Protein AF-A0A939Y4Y0-F1 (afdb_monomer)

pLDDT: mean 90.94, std 8.22, range [47.38, 9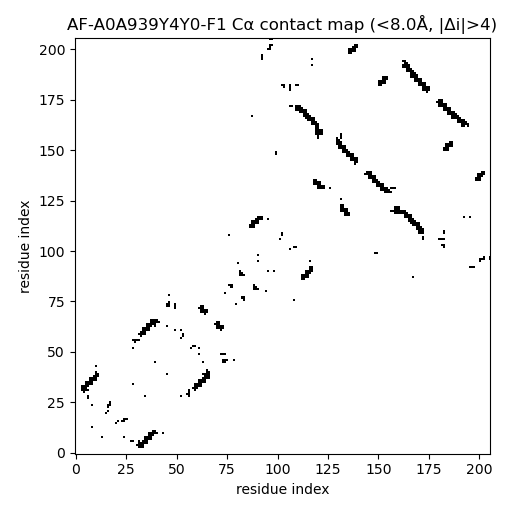8.56]

Nearest PDB structures (foldseek):
  4ywk-assembly3_B  TM=3.960E-01  e=8.546E-04  Pyrococcus furiosus DSM 3638
  8s91-assembly1_C  TM=5.618E-01  e=2.086E-02  Homo sapiens
  7p5z-assembly1_5  TM=3.175E-01  e=1.128E-02  Saccharomyces cerevisiae S288C
  7pt7-assembly1_E  TM=3.059E-01  e=2.359E-02  Saccharomyces cerevisiae S288C

Structure (mmCIF, N/CA/C/O backbone):
data_AF-A0A939Y4Y0-F1
#
_entry.id   AF-A0A939Y4Y0-F1
#
loop_
_atom_site.group_PDB
_atom_site.id
_atom_site.type_symbol
_atom_site.label_atom_id
_atom_site.label_alt_id
_atom_site.label_comp_id
_atom_site.label_asym_id
_atom_site.label_entity_id
_atom_site.label_seq_id
_atom_site.pdbx_PDB_ins_code
_atom_site.Cartn_x
_atom_site.Cartn_y
_atom_site.Cartn_z
_atom_site.occupancy
_atom_site.B_iso_or_equiv
_atom_site.auth_seq_id
_atom_site.auth_comp_id
_atom_site.auth_asym_id
_atom_site.auth_atom_id
_atom_site.pdbx_PDB_model_num
ATOM 1 N N . ASP A 1 1 ? 26.403 17.440 -2.672 1.00 47.38 1 ASP A N 1
ATOM 2 C CA . ASP A 1 1 ? 26.070 16.781 -3.949 1.00 47.38 1 ASP A CA 1
ATOM 3 C C . ASP A 1 1 ? 24.902 15.831 -3.776 1.00 47.38 1 ASP A C 1
ATOM 5 O O . ASP A 1 1 ? 25.096 14.681 -3.412 1.00 47.38 1 ASP A O 1
ATOM 9 N N . TRP A 1 2 ? 23.679 16.336 -3.939 1.00 64.75 2 TRP A N 1
ATOM 10 C CA . TRP A 1 2 ? 22.459 15.521 -3.964 1.00 64.75 2 TRP A CA 1
ATOM 11 C C . TRP A 1 2 ? 21.962 15.514 -5.410 1.00 64.75 2 TRP A C 1
ATOM 13 O O . TRP A 1 2 ? 21.168 16.365 -5.800 1.00 64.75 2 TRP A O 1
ATOM 23 N N . ALA A 1 3 ? 22.527 14.632 -6.233 1.00 86.19 3 ALA A N 1
ATOM 24 C CA . ALA A 1 3 ? 22.054 14.404 -7.593 1.00 86.19 3 ALA A CA 1
ATOM 25 C C . ALA A 1 3 ? 21.172 13.154 -7.590 1.00 86.19 3 ALA A C 1
ATOM 27 O O . ALA A 1 3 ? 21.603 12.119 -7.092 1.00 86.19 3 ALA A O 1
ATOM 28 N N . GLN A 1 4 ? 19.959 13.267 -8.129 1.00 91.12 4 GLN A N 1
ATOM 29 C CA . GLN A 1 4 ? 19.061 12.134 -8.332 1.00 91.12 4 GLN A CA 1
ATOM 30 C C . GLN A 1 4 ? 19.298 11.542 -9.725 1.00 91.12 4 GLN A C 1
ATOM 32 O O . GLN A 1 4 ? 19.306 12.273 -10.720 1.00 91.12 4 GLN A O 1
ATOM 37 N N . VAL A 1 5 ? 19.469 10.225 -9.811 1.00 94.50 5 VAL A N 1
ATOM 38 C CA . VAL A 1 5 ? 19.656 9.494 -11.067 1.00 94.50 5 VAL A CA 1
ATOM 39 C C . VAL A 1 5 ? 18.325 8.903 -11.517 1.00 94.50 5 VAL A C 1
ATOM 41 O O . VAL A 1 5 ? 17.817 7.947 -10.929 1.00 94.50 5 VAL A O 1
ATOM 44 N N . VAL A 1 6 ? 17.775 9.447 -12.602 1.00 96.12 6 VAL A N 1
ATOM 45 C CA . VAL A 1 6 ? 16.565 8.925 -13.251 1.00 96.12 6 VAL A CA 1
ATOM 46 C C . VAL A 1 6 ? 16.962 8.184 -14.523 1.00 96.12 6 VAL A C 1
ATOM 48 O O . VAL A 1 6 ? 17.608 8.750 -15.402 1.00 96.12 6 VAL A O 1
ATOM 51 N N . THR A 1 7 ? 16.567 6.917 -14.631 1.00 96.50 7 THR A N 1
ATOM 52 C CA . THR A 1 7 ? 16.743 6.106 -15.843 1.00 96.50 7 THR A CA 1
ATOM 53 C C . THR A 1 7 ? 15.396 5.888 -16.509 1.00 96.50 7 THR A C 1
ATOM 55 O O . THR A 1 7 ? 14.454 5.431 -15.865 1.00 96.50 7 THR A O 1
ATOM 58 N N . THR A 1 8 ? 15.304 6.174 -17.805 1.00 95.88 8 THR A N 1
ATOM 59 C CA . THR A 1 8 ? 14.085 5.953 -18.588 1.00 95.88 8 THR A CA 1
ATOM 60 C C . THR A 1 8 ? 14.231 4.747 -19.515 1.00 95.88 8 THR A C 1
ATOM 62 O O . THR A 1 8 ? 15.332 4.427 -19.966 1.00 95.88 8 THR A O 1
ATOM 65 N N . ALA A 1 9 ? 13.125 4.061 -19.802 1.00 95.69 9 ALA A N 1
ATOM 66 C CA . ALA A 1 9 ? 13.087 2.960 -20.762 1.00 95.69 9 ALA A CA 1
ATOM 67 C C . ALA A 1 9 ? 11.790 2.973 -21.578 1.00 95.69 9 ALA A C 1
ATOM 69 O O . ALA A 1 9 ? 10.727 3.275 -21.045 1.00 95.69 9 ALA A O 1
ATOM 70 N N . ASP A 1 10 ? 11.881 2.601 -22.856 1.00 95.50 10 ASP A N 1
ATOM 71 C CA . ASP A 1 10 ? 10.722 2.468 -23.741 1.00 95.50 10 ASP A CA 1
ATOM 72 C C . ASP A 1 10 ? 10.104 1.072 -23.616 1.00 95.50 10 ASP A C 1
ATOM 74 O O . ASP A 1 10 ? 10.736 0.067 -23.967 1.00 95.50 10 ASP A O 1
ATOM 78 N N . ALA A 1 11 ? 8.854 1.012 -23.152 1.00 96.50 11 ALA A N 1
ATOM 79 C CA . ALA A 1 11 ? 8.118 -0.231 -22.955 1.00 96.50 11 ALA A CA 1
ATOM 80 C C . ALA A 1 11 ? 7.993 -1.073 -24.235 1.00 96.50 11 ALA A C 1
ATOM 82 O O . ALA A 1 11 ? 8.040 -2.299 -24.168 1.00 96.50 11 ALA A O 1
ATOM 83 N N . THR A 1 12 ? 7.897 -0.445 -25.412 1.00 95.44 12 THR A N 1
ATOM 84 C CA . THR A 1 12 ? 7.735 -1.145 -26.701 1.00 95.44 12 THR A CA 1
ATOM 85 C C . THR A 1 12 ? 8.961 -1.968 -27.094 1.00 95.44 12 THR A C 1
ATOM 87 O O . THR A 1 12 ? 8.869 -2.875 -27.921 1.00 95.44 12 THR A O 1
ATOM 90 N N . THR A 1 13 ? 10.112 -1.684 -26.479 1.00 94.94 13 THR A N 1
ATOM 91 C CA . THR A 1 13 ? 11.372 -2.393 -26.728 1.00 94.94 13 THR A CA 1
ATOM 92 C C . THR A 1 13 ? 11.896 -3.132 -25.497 1.00 94.94 13 THR A C 1
ATOM 94 O O . THR A 1 13 ? 12.868 -3.880 -25.611 1.00 94.94 13 THR A O 1
ATOM 97 N N . PHE A 1 14 ? 11.248 -2.988 -24.337 1.00 94.56 14 PHE A N 1
ATOM 98 C CA . PHE A 1 14 ? 11.770 -3.441 -23.047 1.00 94.56 14 PHE A CA 1
ATOM 99 C C . PHE A 1 14 ? 12.123 -4.934 -23.030 1.00 94.56 14 PHE A C 1
ATOM 101 O O . PHE A 1 14 ? 13.258 -5.284 -22.713 1.00 94.56 14 PHE A O 1
ATOM 108 N N . ASP A 1 15 ? 11.206 -5.815 -23.441 1.00 93.81 15 ASP A N 1
ATOM 109 C CA . ASP A 1 15 ? 11.451 -7.267 -23.458 1.00 93.81 15 ASP A CA 1
ATOM 110 C C . ASP A 1 15 ? 12.576 -7.664 -24.422 1.00 93.81 15 ASP A C 1
ATOM 112 O O . ASP A 1 15 ? 13.386 -8.547 -24.122 1.00 93.81 15 ASP A O 1
ATOM 116 N N . ASN A 1 16 ? 12.671 -6.983 -25.568 1.00 94.06 16 ASN A N 1
ATOM 117 C CA . ASN A 1 16 ? 13.731 -7.217 -26.545 1.00 94.06 16 ASN A CA 1
ATOM 118 C C . ASN A 1 16 ? 15.098 -6.848 -25.951 1.00 94.06 16 ASN A C 1
ATOM 120 O O . ASN A 1 16 ? 16.037 -7.644 -26.000 1.00 94.06 16 ASN A O 1
ATOM 124 N N . TYR A 1 17 ? 15.200 -5.682 -25.309 1.00 94.06 17 TYR A N 1
ATOM 125 C CA . TYR A 1 17 ? 16.423 -5.269 -24.623 1.00 94.06 17 TYR A CA 1
ATOM 126 C C . TYR A 1 17 ? 16.745 -6.164 -23.425 1.00 94.06 17 TYR A C 1
ATOM 128 O O . TYR A 1 17 ? 17.899 -6.549 -23.258 1.00 94.06 17 TYR A O 1
ATOM 136 N N . MET A 1 18 ? 15.753 -6.561 -22.629 1.00 91.25 18 MET A N 1
ATOM 137 C CA . MET A 1 18 ? 15.951 -7.462 -21.491 1.00 91.25 18 MET A CA 1
ATOM 138 C C . MET A 1 18 ? 16.477 -8.835 -21.933 1.00 91.25 18 MET A C 1
ATOM 140 O O . MET A 1 18 ? 17.328 -9.414 -21.257 1.00 91.25 18 MET A O 1
ATOM 144 N N . THR A 1 19 ? 16.018 -9.332 -23.085 1.00 93.25 19 THR A N 1
ATOM 145 C CA . THR A 1 19 ? 16.415 -10.636 -23.639 1.00 93.25 19 THR A CA 1
ATOM 146 C C . THR A 1 19 ? 17.768 -10.577 -24.350 1.00 93.25 19 THR A C 1
ATOM 148 O O . THR A 1 19 ? 18.649 -11.386 -24.069 1.00 93.25 19 THR A O 1
ATOM 151 N N . ASN A 1 20 ? 17.958 -9.614 -25.256 1.00 94.94 20 ASN A N 1
ATOM 152 C CA . ASN A 1 20 ? 19.082 -9.605 -26.201 1.00 94.94 20 ASN A CA 1
ATOM 153 C C . ASN A 1 20 ? 20.208 -8.636 -25.819 1.00 94.94 20 ASN A C 1
ATOM 155 O O . ASN A 1 20 ? 21.358 -8.838 -26.200 1.00 94.94 20 ASN A O 1
ATOM 159 N N . MET A 1 21 ? 19.904 -7.580 -25.064 1.00 94.31 21 MET A N 1
ATOM 160 C CA . MET A 1 21 ? 20.843 -6.503 -24.718 1.00 94.31 21 MET A CA 1
ATOM 161 C C . MET A 1 21 ? 20.801 -6.177 -23.221 1.00 94.31 21 MET A C 1
ATOM 163 O O . MET A 1 21 ? 20.914 -5.018 -22.817 1.00 94.31 21 MET A O 1
ATOM 167 N N . ARG A 1 22 ? 20.660 -7.216 -22.383 1.00 91.62 22 ARG A N 1
ATOM 168 C CA . ARG A 1 22 ? 20.327 -7.073 -20.959 1.00 91.62 22 ARG A CA 1
ATOM 169 C C . ARG A 1 22 ? 21.218 -6.076 -20.230 1.00 91.62 22 ARG A C 1
ATOM 171 O O . ARG A 1 22 ? 20.705 -5.198 -19.556 1.00 91.62 22 ARG A O 1
ATOM 178 N N . LYS A 1 23 ? 22.542 -6.176 -20.397 1.00 92.38 23 LYS A N 1
ATOM 179 C CA . LYS A 1 23 ? 23.500 -5.285 -19.720 1.00 92.38 23 LYS A CA 1
ATOM 180 C C . LYS A 1 23 ? 23.263 -3.810 -20.045 1.00 92.38 23 LYS A C 1
ATOM 182 O O . LYS A 1 23 ? 23.200 -3.010 -19.123 1.00 92.38 23 LYS A O 1
ATOM 187 N N . ILE A 1 24 ? 23.049 -3.477 -21.321 1.00 92.19 24 ILE A N 1
ATOM 188 C CA . ILE A 1 24 ? 22.808 -2.096 -21.770 1.00 92.19 24 ILE A CA 1
ATOM 189 C C . ILE A 1 24 ? 21.565 -1.517 -21.086 1.00 92.19 24 ILE A C 1
ATOM 191 O O . ILE A 1 24 ? 21.588 -0.372 -20.650 1.00 92.19 24 ILE A O 1
ATOM 195 N N . LEU A 1 25 ? 20.507 -2.322 -20.954 1.00 92.81 25 LEU A N 1
ATOM 196 C CA . LEU A 1 25 ? 19.285 -1.914 -20.265 1.00 92.81 25 LEU A CA 1
ATOM 197 C C . LEU A 1 25 ? 19.485 -1.816 -18.745 1.00 92.81 25 LEU A C 1
ATOM 199 O O . LEU A 1 25 ? 19.094 -0.835 -18.125 1.00 92.81 25 LEU A O 1
ATOM 203 N N . THR A 1 26 ? 20.080 -2.845 -18.137 1.00 92.94 26 THR A N 1
ATOM 204 C CA . THR A 1 26 ? 20.081 -3.019 -16.678 1.00 92.94 26 THR A CA 1
ATOM 205 C C . THR A 1 26 ? 21.176 -2.252 -15.952 1.00 92.94 26 THR A C 1
ATOM 207 O O . THR A 1 26 ? 20.997 -1.926 -14.784 1.00 92.94 26 THR A O 1
ATOM 210 N N . ASP A 1 27 ? 22.320 -1.986 -16.584 1.00 94.19 27 ASP A N 1
ATOM 211 C CA . ASP A 1 27 ? 23.454 -1.369 -15.888 1.00 94.19 27 ASP A CA 1
ATOM 212 C C . ASP A 1 27 ? 23.135 0.055 -15.390 1.00 94.19 27 ASP A C 1
ATOM 214 O O . ASP A 1 27 ? 23.388 0.307 -14.211 1.00 94.19 27 ASP A O 1
ATOM 218 N N . PRO A 1 28 ? 22.482 0.940 -16.174 1.00 94.00 28 PRO A N 1
ATOM 219 C CA . PRO A 1 28 ? 22.007 2.231 -15.663 1.00 94.00 28 PRO A CA 1
ATOM 220 C C . PRO A 1 28 ? 20.954 2.091 -14.551 1.00 94.00 28 PRO A C 1
ATOM 222 O O . PRO A 1 28 ? 20.958 2.837 -13.575 1.00 94.00 28 PRO A O 1
ATOM 225 N N . MET A 1 29 ? 20.072 1.094 -14.660 1.00 95.44 29 MET A N 1
ATOM 226 C CA . MET A 1 29 ? 18.973 0.878 -13.712 1.00 95.44 29 MET A CA 1
ATOM 227 C C . MET A 1 29 ? 19.444 0.409 -12.327 1.00 95.44 29 MET A C 1
ATOM 229 O O . MET A 1 29 ? 18.765 0.658 -11.332 1.00 95.44 29 MET A O 1
ATOM 233 N N . LYS A 1 30 ? 20.607 -0.249 -12.229 1.00 94.62 30 LYS A N 1
ATOM 234 C CA . LYS A 1 30 ? 21.183 -0.705 -10.946 1.00 94.62 30 LYS A CA 1
ATOM 235 C C . LYS A 1 30 ? 21.587 0.437 -10.018 1.00 94.62 30 LYS A C 1
ATOM 237 O O . LYS A 1 30 ? 21.638 0.230 -8.813 1.00 94.62 30 LYS A O 1
ATOM 242 N N . THR A 1 31 ? 21.907 1.604 -10.571 1.00 93.00 31 THR A N 1
ATOM 243 C CA . THR A 1 31 ? 22.341 2.786 -9.809 1.00 93.00 31 THR A CA 1
ATOM 244 C C . THR A 1 31 ? 21.305 3.905 -9.823 1.00 93.00 31 THR A C 1
ATOM 246 O O . THR A 1 31 ? 21.588 4.996 -9.344 1.00 93.00 31 THR A O 1
ATOM 249 N N . ALA A 1 32 ? 20.138 3.667 -10.423 1.00 95.44 32 ALA A N 1
ATOM 250 C CA . ALA A 1 32 ? 19.079 4.657 -10.504 1.00 95.44 32 ALA A CA 1
ATOM 251 C C . ALA A 1 32 ? 18.367 4.814 -9.155 1.00 95.44 32 ALA A C 1
ATOM 253 O O . ALA A 1 32 ? 18.069 3.821 -8.489 1.00 95.44 32 ALA A O 1
ATOM 254 N N . ASP A 1 33 ? 18.027 6.052 -8.808 1.00 95.19 33 ASP A N 1
ATOM 255 C CA . ASP A 1 33 ? 17.074 6.363 -7.740 1.00 95.19 33 ASP A CA 1
ATOM 256 C C . ASP A 1 33 ? 15.631 6.204 -8.241 1.00 95.19 33 ASP A C 1
ATOM 258 O O . ASP A 1 33 ? 14.720 5.913 -7.467 1.00 95.19 33 ASP A O 1
ATOM 262 N N . MET A 1 34 ? 15.409 6.382 -9.549 1.00 95.62 34 MET A N 1
ATOM 263 C CA . MET A 1 34 ? 14.113 6.183 -10.194 1.00 95.62 34 MET A CA 1
ATOM 264 C C . MET A 1 34 ? 14.259 5.525 -11.567 1.00 95.62 34 MET A C 1
ATOM 266 O O . MET A 1 34 ? 15.089 5.931 -12.382 1.00 95.62 34 MET A O 1
ATOM 270 N N . ILE A 1 35 ? 13.409 4.539 -11.842 1.00 97.25 35 ILE A N 1
ATOM 271 C CA . ILE A 1 35 ? 13.269 3.887 -13.143 1.00 97.25 35 ILE A CA 1
ATOM 272 C C . ILE A 1 35 ? 11.882 4.220 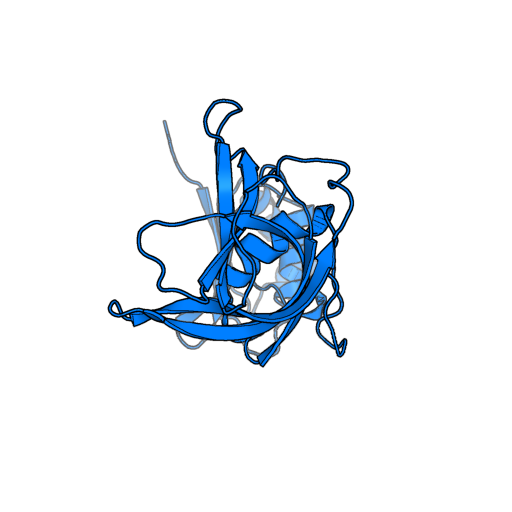-13.691 1.00 97.25 35 ILE A C 1
ATOM 274 O O . ILE A 1 35 ? 10.872 3.884 -13.076 1.00 97.25 35 ILE A O 1
ATOM 278 N N . TYR A 1 36 ? 11.836 4.871 -14.849 1.00 97.12 36 TYR A N 1
ATOM 279 C CA . TYR A 1 36 ? 10.603 5.328 -15.485 1.00 97.12 36 TYR A CA 1
ATOM 280 C C . TYR A 1 36 ? 10.417 4.642 -16.839 1.00 97.12 36 TYR A C 1
ATOM 282 O O . TYR A 1 36 ? 11.164 4.895 -17.788 1.00 97.12 36 TYR A O 1
ATOM 290 N N . VAL A 1 37 ? 9.436 3.750 -16.932 1.00 97.25 37 VAL A N 1
ATOM 291 C CA . VAL A 1 37 ? 9.148 2.998 -18.157 1.00 97.25 37 VAL A CA 1
ATOM 292 C C . VAL A 1 37 ? 7.960 3.643 -18.865 1.00 97.25 37 VAL A C 1
ATOM 294 O O . VAL A 1 37 ? 6.849 3.631 -18.344 1.00 97.25 37 VAL A O 1
ATOM 297 N N . ASN A 1 38 ? 8.178 4.217 -20.046 1.00 96.69 38 ASN A N 1
ATOM 298 C CA . ASN A 1 38 ? 7.145 4.962 -20.765 1.00 96.69 38 ASN A CA 1
ATOM 299 C C . ASN A 1 38 ? 6.491 4.168 -21.896 1.00 96.69 38 ASN A C 1
ATOM 301 O O . ASN A 1 38 ? 7.016 3.148 -22.341 1.00 96.69 38 ASN A O 1
ATOM 305 N N . ARG A 1 39 ? 5.353 4.678 -22.389 1.00 96.00 39 ARG A N 1
ATOM 306 C CA . ARG A 1 39 ? 4.569 4.095 -23.498 1.00 96.00 39 ARG A CA 1
ATOM 307 C C . ARG A 1 39 ? 4.036 2.695 -23.187 1.00 96.00 39 ARG A C 1
ATOM 309 O O . ARG A 1 39 ? 3.996 1.823 -24.057 1.00 96.00 39 ARG A O 1
ATOM 316 N N . CYS A 1 40 ? 3.635 2.465 -21.942 1.00 95.69 40 CYS A N 1
ATOM 317 C CA . CYS A 1 40 ? 3.090 1.188 -21.520 1.00 95.69 40 CYS A CA 1
ATOM 318 C C . CYS A 1 40 ? 1.703 0.967 -22.135 1.00 95.69 40 CYS A C 1
ATOM 320 O O . CYS A 1 40 ? 0.751 1.682 -21.827 1.00 95.69 40 CYS A O 1
ATOM 322 N N . GLY A 1 41 ? 1.588 -0.030 -23.014 1.00 91.00 41 GLY A N 1
ATOM 323 C CA . GLY A 1 41 ? 0.294 -0.500 -23.503 1.00 91.00 41 GLY A CA 1
ATOM 324 C C . GLY A 1 41 ? -0.424 -1.368 -22.466 1.00 91.00 41 GLY A C 1
ATOM 325 O O . GLY A 1 41 ? 0.215 -1.993 -21.620 1.00 91.00 41 GLY A O 1
ATOM 326 N N . GLU A 1 42 ? -1.750 -1.472 -22.575 1.00 85.25 42 GLU A N 1
ATOM 327 C CA . GLU A 1 42 ? -2.597 -2.235 -21.638 1.00 85.25 42 GLU A CA 1
ATOM 328 C C . GLU A 1 42 ? -2.193 -3.716 -21.510 1.00 85.25 42 GLU A C 1
ATOM 330 O O . GLU A 1 42 ? -2.303 -4.314 -20.442 1.00 85.25 42 GLU A O 1
ATOM 335 N N . ASN A 1 43 ? -1.675 -4.305 -22.592 1.00 85.50 43 ASN A N 1
ATOM 336 C CA . ASN A 1 43 ? -1.293 -5.719 -22.646 1.00 85.50 43 ASN A CA 1
ATOM 337 C C . ASN A 1 43 ? 0.117 -6.004 -22.100 1.00 85.50 43 ASN A C 1
ATOM 339 O O . ASN A 1 43 ? 0.554 -7.158 -22.105 1.00 85.50 43 ASN A O 1
ATOM 343 N N . PHE A 1 44 ? 0.864 -4.986 -21.667 1.00 89.62 44 PHE A N 1
ATOM 344 C CA . PHE A 1 44 ? 2.223 -5.184 -21.172 1.00 89.62 44 PHE A CA 1
ATOM 345 C C . PHE A 1 44 ? 2.237 -5.724 -19.745 1.00 89.62 44 PHE A C 1
ATOM 347 O O . PHE A 1 44 ? 1.437 -5.363 -18.882 1.00 89.62 44 PHE A O 1
ATOM 354 N N . SER A 1 45 ? 3.207 -6.594 -19.472 1.00 86.62 45 SER A N 1
ATOM 355 C CA . SER A 1 45 ? 3.352 -7.247 -18.172 1.00 86.62 45 SER A CA 1
ATOM 356 C C . SER A 1 45 ? 4.133 -6.372 -17.183 1.00 86.62 45 SER A C 1
ATOM 358 O O . SER A 1 45 ? 5.168 -6.797 -16.669 1.00 86.62 45 SER A O 1
ATOM 360 N N . LYS A 1 46 ? 3.618 -5.165 -16.885 1.00 92.62 46 LYS A N 1
ATOM 361 C CA . LYS A 1 46 ? 4.230 -4.185 -15.958 1.00 92.62 46 LYS A CA 1
ATOM 362 C C . LYS A 1 46 ? 4.636 -4.807 -14.620 1.00 92.62 46 LYS A C 1
ATOM 364 O O . LYS A 1 46 ? 5.761 -4.625 -14.176 1.00 92.62 46 LYS A O 1
ATOM 369 N N . SER A 1 47 ? 3.768 -5.640 -14.048 1.00 90.31 47 SER A N 1
ATOM 370 C CA . SER A 1 47 ? 4.034 -6.433 -12.838 1.00 90.31 47 SER A CA 1
ATOM 371 C C . SER A 1 47 ? 5.298 -7.302 -12.937 1.00 90.31 47 SER A C 1
ATOM 373 O O . SER A 1 47 ? 6.153 -7.291 -12.049 1.00 90.31 47 SER A O 1
ATOM 375 N N . SER A 1 48 ? 5.465 -8.026 -14.049 1.00 90.69 48 SER A N 1
ATOM 376 C CA . SER A 1 48 ? 6.638 -8.876 -14.283 1.00 90.69 48 SER A CA 1
ATOM 377 C C . SER A 1 48 ? 7.907 -8.036 -14.399 1.00 90.69 48 SER A C 1
ATOM 379 O O . SER A 1 48 ? 8.921 -8.351 -13.771 1.00 90.69 48 SER A O 1
ATOM 381 N N . TRP A 1 49 ? 7.845 -6.930 -15.145 1.00 93.62 49 TRP A N 1
ATOM 382 C CA . TRP A 1 49 ? 8.956 -5.987 -15.251 1.00 93.62 49 TRP A CA 1
ATOM 383 C C . TRP A 1 49 ? 9.299 -5.380 -13.893 1.00 93.62 49 TRP A C 1
ATOM 385 O O . TRP A 1 49 ? 10.463 -5.404 -13.501 1.00 93.62 49 TRP A O 1
ATOM 395 N N . ARG A 1 50 ? 8.305 -4.937 -13.116 1.00 92.06 50 ARG A N 1
ATOM 396 C CA . ARG A 1 50 ? 8.491 -4.410 -11.759 1.00 92.06 50 ARG A CA 1
ATOM 397 C C . ARG A 1 50 ? 9.214 -5.415 -10.871 1.00 92.06 50 ARG A C 1
ATOM 399 O O . ARG A 1 50 ? 10.190 -5.040 -10.231 1.00 92.06 50 ARG A O 1
ATOM 406 N N . LYS A 1 51 ? 8.792 -6.685 -10.850 1.00 89.75 51 LYS A N 1
ATOM 407 C CA . LYS A 1 51 ? 9.454 -7.745 -10.062 1.00 89.75 51 LYS A CA 1
ATOM 408 C C . LYS A 1 51 ? 10.922 -7.910 -10.450 1.00 89.75 51 LYS A C 1
ATOM 410 O O . LYS A 1 51 ? 11.781 -7.976 -9.574 1.00 89.75 51 LYS A O 1
ATOM 415 N N . GLN A 1 52 ? 11.219 -7.935 -11.748 1.00 91.94 52 GLN A N 1
ATOM 416 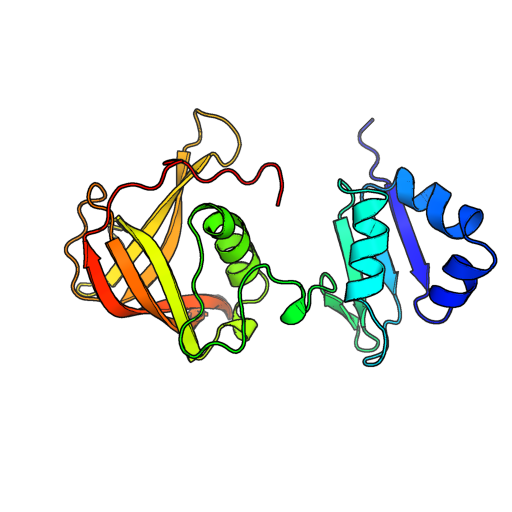C CA . GLN A 1 52 ? 12.594 -8.044 -12.247 1.00 91.94 52 GLN A CA 1
ATOM 417 C C . GLN A 1 52 ? 13.442 -6.823 -11.868 1.00 91.94 52 GLN A C 1
ATOM 419 O O . GLN A 1 52 ? 14.581 -6.976 -11.428 1.00 91.94 52 GLN A O 1
ATOM 424 N N . LEU A 1 53 ? 12.880 -5.620 -12.003 1.00 93.19 53 LEU A N 1
ATOM 425 C CA . LEU A 1 53 ? 13.544 -4.366 -11.662 1.00 93.19 53 LEU A CA 1
ATOM 426 C C . LEU A 1 53 ? 13.776 -4.238 -10.150 1.00 93.19 53 LEU A C 1
ATOM 428 O O . LEU A 1 53 ? 14.881 -3.893 -9.751 1.00 93.19 53 LEU A O 1
ATOM 432 N N . ARG A 1 54 ? 12.800 -4.610 -9.310 1.00 90.38 54 ARG A N 1
ATOM 433 C CA . ARG A 1 54 ? 12.936 -4.648 -7.841 1.00 90.38 54 ARG A CA 1
ATOM 434 C C . ARG A 1 54 ? 13.976 -5.656 -7.373 1.00 90.38 54 ARG A C 1
ATOM 436 O O . ARG A 1 54 ? 14.759 -5.345 -6.484 1.00 90.38 54 ARG A O 1
ATOM 443 N N . ALA A 1 55 ? 14.010 -6.846 -7.974 1.00 89.88 55 ALA A N 1
ATOM 444 C CA . ALA A 1 55 ? 15.017 -7.858 -7.654 1.00 89.88 55 ALA A CA 1
ATOM 445 C C . ALA A 1 55 ? 16.443 -7.393 -7.996 1.00 89.88 55 ALA A C 1
ATOM 447 O O . ALA A 1 55 ? 17.410 -7.846 -7.391 1.00 89.88 55 ALA A O 1
ATOM 448 N N . MET A 1 56 ? 16.572 -6.500 -8.977 1.00 91.94 56 MET A N 1
ATOM 449 C CA . MET A 1 56 ? 17.842 -5.914 -9.392 1.00 91.94 56 MET A CA 1
ATOM 450 C C . MET A 1 56 ? 18.227 -4.684 -8.562 1.00 91.94 56 MET A C 1
ATOM 452 O O . MET A 1 56 ? 19.395 -4.534 -8.214 1.00 91.94 56 MET A O 1
ATOM 456 N N . ASN A 1 57 ? 17.272 -3.798 -8.286 1.00 93.06 57 ASN A N 1
ATOM 457 C CA . ASN A 1 57 ? 17.451 -2.578 -7.513 1.00 93.06 57 ASN A CA 1
ATOM 458 C C . ASN A 1 57 ? 16.205 -2.356 -6.648 1.00 93.06 57 ASN A C 1
ATOM 460 O O . ASN A 1 57 ? 15.198 -1.801 -7.094 1.00 93.06 57 ASN A O 1
ATOM 464 N N . SER A 1 58 ? 16.272 -2.814 -5.399 1.00 89.19 58 SER A N 1
ATOM 465 C CA . SER A 1 58 ? 15.162 -2.698 -4.455 1.00 89.19 58 SER A CA 1
ATOM 466 C C . SER A 1 58 ? 14.928 -1.258 -3.996 1.00 89.19 58 SER A C 1
ATOM 468 O O . SER A 1 58 ? 13.809 -0.944 -3.603 1.00 89.19 58 SER A O 1
ATOM 470 N N . ALA A 1 59 ? 15.946 -0.392 -4.080 1.00 88.50 59 ALA A N 1
ATOM 471 C CA . ALA A 1 59 ? 15.897 0.989 -3.605 1.00 88.50 59 ALA A CA 1
ATOM 472 C C . ALA A 1 59 ? 15.272 1.970 -4.612 1.00 88.50 59 ALA A C 1
ATOM 474 O O . ALA A 1 59 ? 14.745 2.998 -4.199 1.00 88.50 59 ALA A O 1
ATOM 475 N N . ALA A 1 60 ? 15.297 1.668 -5.916 1.00 92.88 60 ALA A N 1
ATOM 476 C CA . ALA A 1 60 ? 14.765 2.570 -6.940 1.00 92.88 60 ALA A CA 1
ATOM 477 C C . ALA A 1 60 ? 13.241 2.712 -6.875 1.00 92.88 60 ALA A C 1
ATOM 479 O O . ALA A 1 60 ? 12.522 1.718 -6.812 1.00 92.88 60 ALA A O 1
ATOM 480 N N . THR A 1 61 ? 12.709 3.919 -7.030 1.00 92.25 61 THR A N 1
ATOM 481 C CA . THR A 1 61 ? 11.282 4.103 -7.332 1.00 92.25 61 THR A CA 1
ATOM 482 C C . THR A 1 61 ? 11.008 3.671 -8.772 1.00 92.25 61 THR A C 1
ATOM 484 O O . THR A 1 61 ? 11.661 4.151 -9.691 1.00 92.25 61 THR A O 1
ATOM 487 N N . ILE A 1 62 ? 10.052 2.767 -8.995 1.00 94.88 62 ILE A N 1
ATOM 488 C CA . ILE A 1 62 ? 9.712 2.267 -10.337 1.00 94.88 62 ILE A CA 1
ATOM 489 C C . ILE A 1 62 ? 8.316 2.752 -10.710 1.00 94.88 62 ILE A C 1
ATOM 491 O O . ILE A 1 62 ? 7.366 2.459 -9.980 1.00 94.88 62 ILE A O 1
ATOM 495 N N . LEU A 1 63 ? 8.217 3.448 -11.841 1.00 95.69 63 LEU A N 1
ATOM 496 C CA . LEU A 1 63 ? 6.983 4.015 -12.382 1.00 95.69 63 LEU A CA 1
ATOM 497 C C . LEU A 1 63 ? 6.790 3.598 -13.841 1.00 95.69 63 LEU A C 1
ATOM 499 O O . LEU A 1 63 ? 7.757 3.470 -14.599 1.00 95.69 63 LEU A O 1
ATOM 503 N N . PHE A 1 64 ? 5.533 3.427 -14.227 1.00 96.38 64 PHE A N 1
ATOM 504 C CA . PHE A 1 64 ? 5.104 3.068 -15.569 1.00 96.38 64 PHE A CA 1
ATOM 505 C C . PHE A 1 64 ? 4.120 4.114 -16.081 1.00 96.38 64 PHE A C 1
ATOM 507 O O . PHE A 1 64 ? 3.063 4.311 -15.491 1.00 96.38 64 PHE A O 1
ATOM 514 N N . GLU A 1 65 ? 4.456 4.767 -17.188 1.00 96.19 65 GLU A N 1
ATOM 515 C CA . GLU A 1 65 ? 3.561 5.695 -17.882 1.00 96.19 65 GLU A CA 1
ATOM 516 C C . GLU A 1 65 ? 2.802 4.958 -18.982 1.00 96.19 65 GLU A C 1
ATOM 518 O O . GLU A 1 65 ? 3.408 4.375 -19.891 1.00 96.19 65 GLU A O 1
ATOM 523 N N . ASN A 1 66 ? 1.476 4.997 -18.898 1.00 94.38 66 ASN A N 1
ATOM 524 C CA . ASN A 1 66 ? 0.554 4.446 -19.880 1.00 94.38 66 ASN A CA 1
ATOM 525 C C . ASN A 1 66 ? 0.438 5.363 -21.109 1.00 94.38 66 ASN A C 1
ATOM 527 O O . ASN A 1 66 ? 0.836 6.527 -21.099 1.00 94.38 66 ASN A O 1
ATOM 531 N N . LEU A 1 67 ? -0.121 4.841 -22.204 1.00 94.19 67 LEU A N 1
ATOM 532 C CA . LEU A 1 67 ? -0.272 5.589 -23.464 1.00 94.19 67 LEU A CA 1
ATOM 533 C C . LEU A 1 67 ? -1.156 6.844 -23.355 1.00 94.19 67 LEU A C 1
ATOM 535 O O . LEU A 1 67 ? -1.029 7.744 -24.183 1.00 94.19 67 LEU A O 1
ATOM 539 N N . ASP A 1 68 ? -2.041 6.902 -22.362 1.00 92.62 68 ASP A N 1
ATOM 540 C CA . ASP A 1 68 ? -2.910 8.046 -22.073 1.00 92.62 68 ASP A CA 1
ATOM 541 C C . ASP A 1 68 ? -2.249 9.104 -21.165 1.00 92.62 68 ASP A C 1
ATOM 543 O O . ASP A 1 68 ? -2.875 10.112 -20.838 1.00 92.62 68 ASP A O 1
ATOM 547 N N . GLY A 1 69 ? -0.986 8.893 -20.778 1.00 90.62 69 GLY A N 1
ATOM 548 C CA . GLY A 1 69 ? -0.221 9.774 -19.895 1.00 90.62 69 GLY A CA 1
ATOM 549 C C . GLY A 1 69 ? -0.476 9.548 -18.403 1.00 90.62 69 GLY A C 1
ATOM 550 O O . GLY A 1 69 ? 0.109 10.252 -17.579 1.00 90.62 69 GLY A O 1
ATOM 551 N N . THR A 1 70 ? -1.323 8.585 -18.025 1.00 90.44 70 THR A N 1
ATOM 552 C CA . THR A 1 70 ? -1.453 8.174 -16.621 1.00 90.44 70 THR A CA 1
ATOM 553 C C . THR A 1 70 ? -0.209 7.414 -16.170 1.00 90.44 70 THR A C 1
ATOM 555 O O . THR A 1 70 ? 0.452 6.749 -16.968 1.00 90.44 70 THR A O 1
ATOM 558 N N . VAL A 1 71 ? 0.126 7.515 -14.883 1.00 91.62 71 VAL A N 1
ATOM 559 C CA . VAL A 1 71 ? 1.301 6.861 -14.297 1.00 91.62 71 VAL A CA 1
ATOM 560 C C . VAL A 1 71 ? 0.859 5.969 -13.147 1.00 91.62 71 VAL A C 1
ATOM 562 O O . VAL A 1 71 ? 0.118 6.414 -12.275 1.00 91.62 71 VAL A O 1
ATOM 565 N N . ASP A 1 72 ? 1.351 4.734 -13.128 1.00 90.38 72 ASP A N 1
ATOM 566 C CA . ASP A 1 72 ? 1.169 3.789 -12.028 1.00 90.38 72 ASP A CA 1
ATOM 567 C C . ASP A 1 72 ? 2.490 3.115 -11.640 1.00 90.38 72 ASP A C 1
ATOM 569 O O . ASP A 1 72 ? 3.517 3.238 -12.308 1.00 90.38 72 ASP A O 1
ATOM 573 N N . ASP A 1 73 ? 2.485 2.406 -10.519 1.00 89.00 73 ASP A N 1
ATOM 574 C CA . ASP A 1 73 ? 3.649 1.687 -10.001 1.00 89.00 73 ASP A CA 1
ATOM 575 C C . ASP A 1 73 ? 3.796 0.271 -10.593 1.00 89.00 73 ASP A C 1
ATOM 577 O O . ASP A 1 73 ? 4.778 -0.420 -10.303 1.00 89.00 73 ASP A O 1
ATOM 581 N N . GLY A 1 74 ? 2.863 -0.168 -11.444 1.00 86.19 74 GLY A N 1
ATOM 582 C CA . GLY A 1 74 ? 2.838 -1.489 -12.065 1.00 86.19 74 GLY A CA 1
ATOM 583 C C . GLY A 1 74 ? 2.448 -2.642 -11.136 1.00 86.19 74 GLY A C 1
ATOM 584 O O . GLY A 1 74 ? 2.599 -3.796 -11.547 1.00 86.19 74 GLY A O 1
ATOM 585 N N . ILE A 1 75 ? 1.987 -2.371 -9.910 1.00 85.12 75 ILE A N 1
ATOM 586 C CA . ILE A 1 75 ? 1.464 -3.388 -8.985 1.00 85.12 75 ILE A CA 1
ATOM 587 C C . ILE A 1 75 ? 0.072 -3.815 -9.451 1.00 85.12 75 ILE A C 1
ATOM 589 O O . ILE A 1 75 ? -0.815 -2.986 -9.647 1.00 85.12 75 ILE A O 1
ATOM 593 N N . ARG A 1 76 ? -0.137 -5.123 -9.616 1.00 82.62 76 ARG A N 1
ATOM 594 C CA . ARG A 1 76 ? -1.461 -5.705 -9.882 1.00 82.62 76 ARG A CA 1
ATOM 595 C C . ARG A 1 76 ? -2.026 -6.350 -8.622 1.00 82.62 76 ARG A C 1
ATOM 597 O O . ARG A 1 76 ? -1.276 -6.713 -7.721 1.00 82.62 76 ARG A O 1
ATOM 604 N N . ASP A 1 77 ? -3.337 -6.587 -8.607 1.00 82.06 77 ASP A N 1
ATOM 605 C CA . ASP A 1 77 ? -4.019 -7.324 -7.535 1.00 82.06 77 ASP A CA 1
ATOM 606 C C . ASP A 1 77 ? -3.337 -8.669 -7.220 1.00 82.06 77 ASP A C 1
ATOM 608 O O . ASP A 1 77 ? -3.272 -9.069 -6.061 1.00 82.06 77 ASP A O 1
ATOM 612 N N . GLU A 1 78 ? -2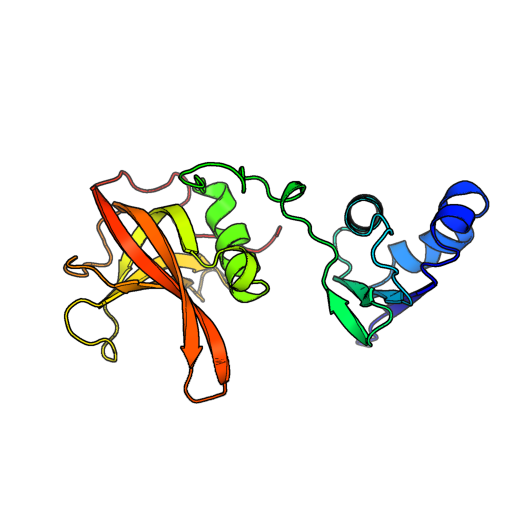.798 -9.362 -8.232 1.00 81.75 78 GLU A N 1
ATOM 613 C CA . GLU A 1 78 ? -2.104 -10.648 -8.060 1.00 81.75 78 GLU A CA 1
ATOM 614 C C . GLU A 1 78 ? -0.713 -10.541 -7.410 1.00 81.75 78 GLU A C 1
ATOM 616 O O . GLU A 1 78 ? -0.128 -11.559 -7.039 1.00 81.75 78 GLU A O 1
ATOM 621 N N . ASP A 1 79 ? -0.159 -9.333 -7.309 1.00 82.00 79 ASP A N 1
ATOM 622 C CA . ASP A 1 79 ? 1.150 -9.081 -6.702 1.00 82.00 79 ASP A CA 1
ATOM 623 C C . ASP A 1 79 ? 1.063 -8.770 -5.211 1.00 82.00 79 ASP A C 1
ATOM 625 O O . ASP A 1 79 ? 2.084 -8.794 -4.519 1.00 82.00 79 ASP A O 1
ATOM 629 N N . LEU A 1 80 ? -0.142 -8.486 -4.716 1.00 89.31 80 LEU A N 1
ATOM 630 C CA . LEU A 1 80 ? -0.380 -8.242 -3.305 1.00 89.31 80 LEU A CA 1
ATOM 631 C C . LEU A 1 80 ? -0.244 -9.550 -2.512 1.00 89.31 80 LEU A C 1
ATOM 633 O O . LEU A 1 80 ? -0.621 -10.624 -2.984 1.00 89.31 80 LEU A O 1
ATOM 637 N N . PRO A 1 81 ? 0.270 -9.500 -1.273 1.00 89.50 81 PRO A N 1
ATOM 638 C CA . PRO A 1 81 ? 0.528 -10.696 -0.475 1.00 89.50 81 PRO A CA 1
ATOM 639 C C . PRO A 1 81 ? -0.746 -11.278 0.166 1.00 89.50 81 PRO A C 1
ATOM 641 O O . PRO A 1 81 ? -0.664 -12.208 0.970 1.00 89.50 81 PRO A O 1
ATOM 644 N N . TYR A 1 82 ? -1.918 -10.732 -0.160 1.00 93.00 82 TYR A N 1
ATOM 645 C CA . TYR A 1 82 ? -3.230 -11.179 0.297 1.00 93.00 82 TYR A CA 1
ATOM 646 C C . TYR A 1 82 ? -4.168 -11.405 -0.890 1.00 93.00 82 TYR A C 1
ATOM 648 O O . TYR A 1 82 ? -4.045 -10.784 -1.942 1.00 93.00 82 TYR A O 1
ATOM 656 N N . ASP A 1 83 ? -5.119 -12.321 -0.713 1.00 92.81 83 ASP A N 1
ATOM 657 C CA . ASP A 1 83 ? -6.039 -12.725 -1.774 1.00 92.81 83 ASP A CA 1
ATOM 658 C C . ASP A 1 83 ? -7.127 -11.668 -2.014 1.00 92.81 83 ASP A C 1
ATOM 660 O O . ASP A 1 83 ? -8.107 -11.576 -1.272 1.00 92.81 83 ASP A O 1
ATOM 664 N N . MET A 1 84 ? -6.969 -10.903 -3.094 1.00 94.31 84 MET A N 1
ATOM 665 C CA . MET A 1 84 ? -7.900 -9.853 -3.525 1.00 94.31 84 MET A CA 1
ATOM 666 C C . MET A 1 84 ? -9.254 -10.365 -4.031 1.00 94.31 84 MET A C 1
ATOM 668 O O . MET A 1 84 ? -10.154 -9.548 -4.271 1.00 94.31 84 MET A O 1
ATOM 672 N N . LYS A 1 85 ? -9.401 -11.683 -4.223 1.00 94.25 85 LYS A N 1
ATOM 673 C CA . LYS A 1 85 ? -10.633 -12.344 -4.684 1.00 94.25 85 LYS A CA 1
ATOM 674 C C . LYS A 1 85 ? -11.428 -12.977 -3.543 1.00 94.25 85 LYS A C 1
ATOM 676 O O . LYS A 1 85 ? -12.544 -13.433 -3.781 1.00 94.25 85 LYS A O 1
ATOM 681 N N . ALA A 1 86 ? -10.883 -13.010 -2.329 1.00 96.38 86 ALA A N 1
ATOM 682 C CA . ALA A 1 86 ? -11.582 -13.539 -1.168 1.00 96.38 86 ALA A CA 1
ATOM 683 C C . ALA A 1 86 ? -12.813 -12.687 -0.811 1.00 96.38 86 ALA A C 1
ATOM 685 O O . ALA A 1 86 ? -12.770 -11.458 -0.884 1.00 96.38 86 ALA A O 1
ATOM 686 N N . ASP A 1 87 ? -13.879 -13.333 -0.323 1.00 97.44 87 ASP A N 1
ATOM 687 C CA . ASP A 1 87 ? -15.074 -12.637 0.190 1.00 97.44 87 ASP A CA 1
ATOM 688 C C . ASP A 1 87 ? -14.727 -11.639 1.306 1.00 97.44 87 ASP A C 1
ATOM 690 O O . ASP A 1 87 ? -15.360 -10.590 1.447 1.00 97.44 87 ASP A O 1
ATOM 694 N N . VAL A 1 88 ? -13.713 -11.986 2.106 1.00 98.25 88 VAL A N 1
ATOM 695 C CA . VAL A 1 88 ? -13.086 -11.127 3.110 1.00 98.25 88 VAL A CA 1
ATOM 696 C C . VAL A 1 88 ? -11.572 -11.248 2.967 1.00 98.25 88 VAL A C 1
ATOM 698 O O . VAL A 1 88 ? -10.993 -12.295 3.270 1.00 98.25 88 VAL A O 1
ATOM 701 N N . ILE A 1 89 ? -10.928 -10.163 2.547 1.00 98.31 89 ILE A N 1
ATOM 702 C CA . ILE A 1 89 ? -9.477 -10.065 2.398 1.00 98.31 89 ILE A CA 1
ATOM 703 C C . ILE A 1 89 ? -8.854 -10.022 3.792 1.00 98.31 89 ILE A C 1
ATOM 705 O O . ILE A 1 89 ? -9.092 -9.097 4.570 1.00 98.31 89 ILE A O 1
ATOM 709 N N . LYS A 1 90 ? -8.060 -11.034 4.137 1.00 98.00 90 LYS A N 1
ATOM 710 C CA . LYS A 1 90 ? -7.364 -11.092 5.426 1.00 98.00 90 LYS A CA 1
ATOM 711 C C . LYS A 1 90 ? -6.014 -10.402 5.306 1.00 98.00 90 LYS A C 1
ATOM 713 O O . LYS A 1 90 ? -5.172 -10.859 4.542 1.00 98.00 90 LYS A O 1
ATOM 718 N N . ILE A 1 91 ? -5.813 -9.354 6.094 1.00 97.50 91 ILE A N 1
ATOM 719 C CA . ILE A 1 91 ? -4.547 -8.632 6.193 1.00 97.50 91 ILE A CA 1
ATOM 720 C C . ILE A 1 91 ? -3.857 -9.092 7.475 1.00 97.50 91 ILE A C 1
ATOM 722 O O . ILE A 1 91 ? -4.385 -8.888 8.574 1.00 97.50 91 ILE A O 1
ATOM 726 N N . SER A 1 92 ? -2.706 -9.753 7.344 1.00 95.19 92 SER A N 1
ATOM 727 C CA . SER A 1 92 ? -1.914 -10.160 8.509 1.00 95.19 92 SER A CA 1
ATOM 728 C C . SER A 1 92 ? -1.270 -8.956 9.201 1.00 95.19 92 SER A C 1
ATOM 730 O O . SER A 1 92 ? -1.188 -7.856 8.647 1.00 95.19 92 SER A O 1
ATOM 732 N N . ASP A 1 93 ? -0.770 -9.164 10.418 1.00 93.25 93 ASP A N 1
ATOM 733 C CA . ASP A 1 93 ? -0.098 -8.105 11.169 1.00 93.25 93 ASP A CA 1
ATOM 734 C C . ASP A 1 93 ? 1.159 -7.592 10.438 1.00 93.25 93 ASP A C 1
ATOM 736 O O . ASP A 1 93 ? 1.452 -6.397 10.495 1.00 93.25 93 ASP A O 1
ATOM 740 N N . GLU A 1 94 ? 1.871 -8.460 9.718 1.00 90.75 94 GLU A N 1
ATOM 741 C CA . GLU A 1 94 ? 3.043 -8.123 8.897 1.00 90.75 94 GLU A CA 1
ATOM 742 C C . GLU A 1 94 ? 2.661 -7.369 7.615 1.00 90.75 94 GLU A C 1
ATOM 744 O O . GLU A 1 94 ? 3.433 -6.560 7.109 1.00 90.75 94 GLU A O 1
ATOM 749 N N . GLN A 1 95 ? 1.455 -7.608 7.097 1.00 93.38 95 GLN A N 1
ATOM 750 C CA . GLN A 1 95 ? 0.946 -6.995 5.866 1.00 93.38 95 GLN A CA 1
ATOM 751 C C . GLN A 1 95 ? 0.268 -5.644 6.105 1.00 93.38 95 GLN A C 1
ATOM 753 O O . GLN A 1 95 ? -0.044 -4.944 5.143 1.00 93.38 95 GLN A O 1
ATOM 758 N N . PHE A 1 96 ? 0.043 -5.260 7.366 1.00 94.25 96 PHE A N 1
ATOM 759 C CA . PHE A 1 96 ? -0.653 -4.023 7.720 1.00 94.25 96 PHE A CA 1
ATOM 760 C C . PHE A 1 96 ? 0.002 -2.789 7.092 1.00 94.25 96 PHE A C 1
ATOM 762 O O . PHE A 1 96 ? -0.702 -1.952 6.536 1.00 94.25 96 PHE A O 1
ATOM 769 N N . GLY A 1 97 ? 1.334 -2.677 7.169 1.00 91.69 97 GLY A N 1
ATOM 770 C CA . GLY A 1 97 ? 2.063 -1.531 6.617 1.00 91.69 97 GLY A CA 1
ATOM 771 C C . GLY A 1 97 ? 1.891 -1.415 5.104 1.00 91.69 97 GLY A C 1
ATOM 772 O O . GLY A 1 97 ? 1.594 -0.332 4.607 1.00 91.69 97 GLY A O 1
ATOM 773 N N . LEU A 1 98 ? 1.989 -2.543 4.392 1.00 90.81 98 LEU A N 1
ATOM 774 C CA . LEU A 1 98 ? 1.778 -2.589 2.946 1.00 90.81 98 LEU A CA 1
ATOM 775 C C . LEU A 1 98 ? 0.342 -2.213 2.582 1.00 90.81 98 LEU A C 1
ATOM 777 O O . LEU A 1 98 ? 0.135 -1.380 1.712 1.00 90.81 98 LEU A O 1
ATOM 781 N N . PHE A 1 99 ? -0.647 -2.808 3.253 1.00 94.81 99 PHE A N 1
ATOM 782 C CA . PHE A 1 99 ? -2.053 -2.492 3.014 1.00 94.81 99 PHE A CA 1
ATOM 783 C C . PHE A 1 99 ? -2.362 -1.020 3.307 1.00 94.81 99 PHE A C 1
ATOM 785 O O . PHE A 1 99 ? -3.099 -0.396 2.553 1.00 94.81 99 PHE A O 1
ATOM 792 N N . TYR A 1 100 ? -1.775 -0.441 4.358 1.00 94.81 100 TYR A N 1
ATOM 793 C CA . TYR A 1 100 ? -1.913 0.982 4.660 1.00 94.81 100 TYR A CA 1
ATOM 794 C C . TYR A 1 100 ? -1.453 1.860 3.497 1.00 94.81 100 TYR A C 1
ATOM 796 O O . TYR A 1 100 ? -2.257 2.648 3.007 1.00 94.81 100 TYR A O 1
ATOM 804 N N . VAL A 1 101 ? -0.223 1.671 3.014 1.00 90.81 101 VAL A N 1
ATOM 805 C CA . VAL A 1 101 ? 0.332 2.453 1.895 1.00 90.81 101 VAL A CA 1
ATOM 806 C C . VAL A 1 101 ? -0.452 2.207 0.604 1.00 90.81 101 VAL A C 1
ATOM 808 O O . VAL A 1 101 ? -0.944 3.150 -0.006 1.00 90.81 101 VAL A O 1
ATOM 811 N N . ASP A 1 102 ? -0.670 0.944 0.237 1.00 91.69 102 ASP A N 1
ATOM 812 C CA . ASP A 1 102 ? -1.346 0.590 -1.015 1.00 91.69 102 ASP A CA 1
ATOM 813 C C . ASP A 1 102 ? -2.803 1.077 -1.049 1.00 91.69 102 ASP A C 1
ATOM 815 O O . ASP A 1 102 ? -3.280 1.540 -2.077 1.00 91.69 102 ASP A O 1
ATOM 819 N N . SER A 1 103 ? -3.511 1.052 0.085 1.00 94.31 103 SER A N 1
ATOM 820 C CA . SER A 1 103 ? -4.881 1.578 0.176 1.00 94.31 103 SER A CA 1
ATOM 821 C C . SER A 1 103 ? -4.972 3.107 0.150 1.00 94.31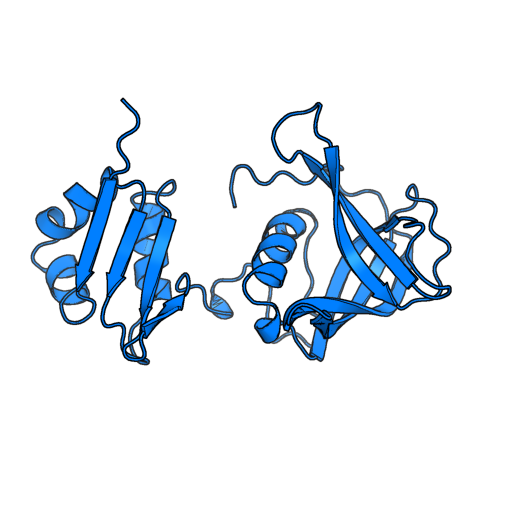 103 SER A C 1
ATOM 823 O O . SER A 1 103 ? -6.071 3.636 -0.023 1.00 94.31 103 SER A O 1
ATOM 825 N N . MET A 1 104 ? -3.858 3.813 0.372 1.00 90.88 104 MET A N 1
ATOM 826 C CA . MET A 1 104 ? -3.773 5.265 0.208 1.00 90.88 104 MET A CA 1
ATOM 827 C C . MET A 1 104 ? -3.470 5.640 -1.240 1.00 90.88 104 MET A C 1
ATOM 829 O O . MET A 1 104 ? -4.083 6.577 -1.746 1.00 90.88 104 MET A O 1
ATOM 833 N N . ASP A 1 105 ? -2.564 4.904 -1.883 1.00 87.81 105 ASP A N 1
ATOM 834 C CA . ASP A 1 105 ? -2.147 5.162 -3.264 1.00 87.81 105 ASP A CA 1
ATOM 835 C C . ASP A 1 105 ? -3.194 4.677 -4.282 1.00 87.81 105 ASP A C 1
ATOM 837 O O . ASP A 1 105 ? -3.458 5.368 -5.263 1.00 87.81 105 ASP A O 1
ATOM 841 N N . HIS A 1 106 ? -3.836 3.532 -4.010 1.00 90.50 106 HIS A N 1
ATOM 842 C CA . HIS A 1 106 ? -4.809 2.859 -4.886 1.00 90.50 106 HIS A CA 1
ATOM 843 C C . HIS A 1 106 ? -6.131 2.557 -4.151 1.00 90.50 106 HIS A C 1
ATOM 845 O O . HIS A 1 106 ? -6.537 1.393 -4.014 1.00 90.50 106 HIS A O 1
ATOM 851 N N . PRO A 1 107 ? -6.830 3.566 -3.594 1.00 92.81 107 PRO A N 1
ATOM 852 C CA . PRO A 1 107 ? -8.021 3.336 -2.778 1.00 92.81 107 PRO A CA 1
ATOM 853 C C . PRO A 1 107 ? -9.179 2.700 -3.574 1.00 92.81 107 PRO A C 1
ATOM 855 O O . PRO A 1 107 ? -9.986 1.957 -3.009 1.00 92.81 107 PRO A O 1
ATOM 858 N N . GLU A 1 108 ? -9.257 2.933 -4.885 1.00 92.00 108 GLU A N 1
ATOM 859 C CA . GLU A 1 108 ? -10.247 2.346 -5.795 1.00 92.00 108 GLU A CA 1
ATOM 860 C C . GLU A 1 108 ? -10.147 0.821 -5.892 1.00 92.00 108 GLU A C 1
ATOM 862 O O . GLU A 1 108 ? -11.169 0.153 -6.061 1.00 92.00 108 GLU A O 1
ATOM 867 N N . ARG A 1 109 ? -8.953 0.248 -5.691 1.00 92.62 109 ARG A N 1
ATOM 868 C CA . ARG A 1 109 ? -8.735 -1.208 -5.677 1.00 92.62 109 ARG A CA 1
ATOM 869 C C . ARG A 1 109 ? -9.548 -1.908 -4.583 1.00 92.62 109 ARG A C 1
ATOM 871 O O . ARG A 1 109 ? -9.923 -3.078 -4.714 1.00 92.62 109 ARG A O 1
ATOM 878 N N . TYR A 1 110 ? -9.821 -1.193 -3.494 1.00 96.25 110 TYR A N 1
ATOM 879 C CA . TYR A 1 110 ? -10.488 -1.725 -2.311 1.00 96.25 110 TYR A CA 1
ATOM 880 C C . TYR A 1 110 ? -11.944 -1.299 -2.190 1.00 96.25 110 TYR A C 1
ATOM 882 O O . TYR A 1 110 ? -12.628 -1.800 -1.296 1.00 96.25 110 TYR A O 1
ATOM 890 N N . ASP A 1 111 ? -12.445 -0.404 -3.046 1.00 97.19 111 ASP A N 1
ATOM 891 C CA . ASP A 1 111 ? -13.810 0.093 -2.903 1.00 97.19 111 ASP A CA 1
ATOM 892 C C . ASP A 1 111 ? -14.833 -1.050 -2.941 1.00 97.19 111 ASP A C 1
ATOM 894 O O . ASP A 1 111 ? -14.783 -1.966 -3.762 1.00 97.19 111 ASP A O 1
ATOM 898 N N . GLY A 1 112 ? -15.741 -1.043 -1.968 1.00 97.69 112 GLY A N 1
ATOM 899 C CA . GLY A 1 112 ? -16.744 -2.082 -1.790 1.00 97.69 112 GLY A CA 1
ATOM 900 C C . GLY A 1 112 ? -16.224 -3.433 -1.284 1.00 97.69 112 GLY A C 1
ATOM 901 O O . GLY A 1 112 ? -17.059 -4.244 -0.875 1.00 97.69 112 GLY A O 1
ATOM 902 N N . LYS A 1 113 ? -14.911 -3.704 -1.239 1.00 98.25 113 LYS A N 1
ATOM 903 C CA . LYS A 1 113 ? -14.359 -4.973 -0.722 1.00 98.25 113 LYS A CA 1
ATOM 904 C C . LYS A 1 113 ? -14.478 -5.060 0.803 1.00 98.25 113 LYS A C 1
ATOM 906 O O . LYS A 1 113 ? -14.592 -4.049 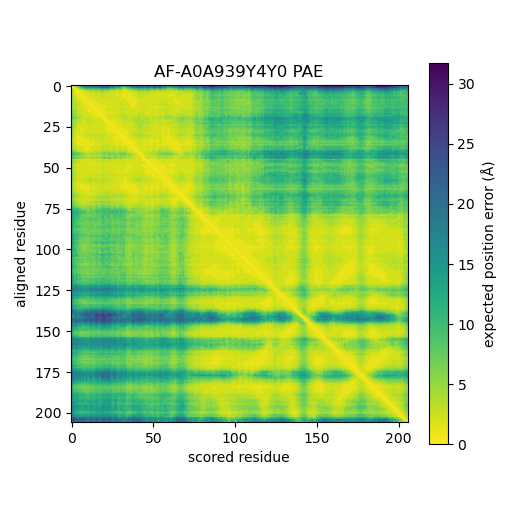1.494 1.00 98.25 113 LYS A O 1
ATOM 911 N N . ALA A 1 114 ? -14.493 -6.276 1.346 1.00 98.44 114 ALA A N 1
ATOM 912 C CA . ALA A 1 114 ? -14.429 -6.489 2.790 1.00 98.44 114 ALA A CA 1
ATOM 913 C C . ALA A 1 114 ? -13.010 -6.888 3.197 1.00 98.44 114 ALA A C 1
ATOM 915 O O . ALA A 1 114 ? -12.421 -7.779 2.592 1.00 98.44 114 ALA A O 1
ATOM 916 N N . VAL A 1 115 ? -12.483 -6.249 4.237 1.00 98.50 115 VAL A N 1
ATOM 917 C CA . VAL A 1 115 ? -11.147 -6.510 4.786 1.00 98.50 115 VAL A CA 1
ATOM 918 C C . VAL A 1 115 ? -11.252 -6.934 6.245 1.00 98.50 115 VAL A C 1
ATOM 920 O O . VAL A 1 115 ? -12.159 -6.503 6.960 1.00 98.50 115 VAL A O 1
ATOM 923 N N . CYS A 1 116 ? -10.326 -7.775 6.692 1.00 98.44 116 CYS A N 1
ATOM 924 C CA . CYS A 1 116 ? -10.185 -8.204 8.075 1.00 98.44 116 CYS A CA 1
ATOM 925 C C . CYS A 1 116 ? -8.753 -7.963 8.551 1.00 98.44 116 CYS A C 1
ATOM 927 O O . CYS A 1 116 ? -7.822 -8.540 7.993 1.00 98.44 116 CYS A O 1
ATOM 929 N N . LEU A 1 117 ? -8.588 -7.142 9.586 1.00 98.06 117 LEU A N 1
ATOM 930 C CA . LEU A 1 117 ? -7.285 -6.697 10.076 1.00 98.06 117 LEU A CA 1
ATOM 931 C C . LEU A 1 117 ? -7.314 -6.381 11.577 1.00 98.06 117 LEU A C 1
ATOM 933 O O . LEU A 1 117 ? -8.375 -6.121 12.150 1.00 98.06 117 LEU A O 1
ATOM 937 N N . THR A 1 118 ? -6.143 -6.395 12.213 1.00 97.56 118 THR A N 1
ATOM 938 C CA . THR A 1 118 ? -5.987 -6.124 13.650 1.00 97.56 118 THR A CA 1
ATOM 939 C C . THR A 1 118 ? -5.509 -4.694 13.898 1.00 97.56 118 THR A C 1
ATOM 941 O O . THR A 1 118 ? -4.601 -4.204 13.230 1.00 97.56 118 THR A O 1
ATOM 944 N N . GLY A 1 119 ? -6.100 -4.016 14.881 1.00 97.06 119 GLY A N 1
ATOM 945 C CA . GLY A 1 119 ? -5.766 -2.635 15.232 1.00 97.06 119 GLY A CA 1
ATOM 946 C C . GLY A 1 119 ? -6.510 -2.156 16.473 1.00 97.06 119 GLY A C 1
ATOM 947 O O . GLY A 1 119 ? -7.153 -2.941 17.168 1.00 97.06 119 GLY A O 1
ATOM 948 N N . GLN A 1 120 ? -6.412 -0.867 16.772 1.00 96.75 120 GLN A N 1
ATOM 949 C CA . GLN A 1 120 ? -7.012 -0.241 17.950 1.00 96.75 120 GLN A CA 1
ATOM 950 C C . GLN A 1 120 ? -7.974 0.871 17.529 1.00 96.75 120 GLN A C 1
ATOM 952 O O . GLN A 1 120 ? -7.835 1.464 16.459 1.00 96.75 120 GLN A O 1
ATOM 957 N N . ALA A 1 121 ? -8.941 1.185 18.391 1.00 95.94 121 ALA A N 1
ATOM 958 C CA . ALA A 1 121 ? -9.843 2.314 18.191 1.00 95.94 121 ALA A CA 1
ATOM 959 C C . ALA A 1 121 ? -9.279 3.574 18.864 1.00 95.94 121 ALA A C 1
ATOM 961 O O . ALA A 1 121 ? -9.202 3.659 20.093 1.00 95.94 121 ALA A O 1
ATOM 962 N N . TRP A 1 122 ? -8.917 4.566 18.057 1.00 94.88 122 TRP A N 1
ATOM 963 C CA . TRP A 1 122 ? -8.354 5.842 18.486 1.00 94.88 122 TRP A CA 1
ATOM 964 C C . TRP A 1 122 ? -9.394 6.956 18.440 1.00 94.88 122 TRP A C 1
ATOM 966 O O . TRP A 1 122 ? -10.206 7.058 17.515 1.00 94.88 122 TRP A O 1
ATOM 976 N N . LYS A 1 123 ? -9.350 7.825 19.452 1.00 90.69 123 LYS A N 1
ATOM 977 C CA . LYS A 1 123 ? -10.188 9.019 19.510 1.00 90.69 123 LYS A CA 1
ATOM 978 C C . LYS A 1 123 ? -9.527 10.152 18.729 1.00 90.69 123 LYS A C 1
ATOM 980 O O . LYS A 1 123 ? -8.380 10.495 18.995 1.00 90.69 123 LYS A O 1
ATOM 985 N N . ARG A 1 124 ? -10.288 10.788 17.843 1.00 87.62 124 ARG A N 1
ATOM 986 C CA . ARG A 1 124 ? -9.952 12.061 17.188 1.00 87.62 124 ARG A CA 1
ATOM 987 C C . ARG A 1 124 ? -11.014 13.079 17.590 1.00 87.62 124 ARG A C 1
ATOM 989 O O . ARG A 1 124 ? -12.190 12.724 17.666 1.00 87.62 124 ARG A O 1
ATOM 996 N N . ARG A 1 125 ? -10.619 14.308 17.940 1.00 84.75 125 ARG A N 1
ATOM 997 C CA . ARG A 1 125 ? -11.574 15.327 18.432 1.00 84.75 125 ARG A CA 1
ATOM 998 C C . ARG A 1 125 ? -12.534 15.773 17.335 1.00 84.75 125 ARG A C 1
ATOM 1000 O O . ARG A 1 125 ? -13.645 16.189 17.638 1.00 84.75 125 ARG A O 1
ATOM 1007 N N . GLU A 1 126 ? -12.099 15.654 16.089 1.00 87.31 126 GLU A N 1
ATOM 1008 C CA . GLU A 1 126 ? -12.805 16.097 14.894 1.00 87.31 126 GLU A CA 1
ATOM 1009 C C . GLU A 1 126 ? -13.897 15.104 14.464 1.00 87.31 126 GLU A C 1
ATOM 1011 O O . GLU A 1 126 ? -14.730 15.432 13.623 1.00 87.31 126 GLU A O 1
ATOM 1016 N N . PHE A 1 127 ? -13.904 13.882 15.012 1.00 89.00 127 PHE A N 1
ATOM 1017 C CA . PHE A 1 127 ? -14.801 12.827 14.547 1.00 89.00 127 PHE A CA 1
ATOM 1018 C C . PHE A 1 127 ? -16.165 12.896 15.250 1.00 89.00 127 PHE A C 1
ATOM 1020 O O . PHE A 1 127 ? -16.223 12.984 16.483 1.00 89.00 127 PHE A O 1
ATOM 1027 N N . PRO A 1 128 ? -17.279 12.823 14.496 1.00 88.81 128 PRO A N 1
ATOM 1028 C CA . PRO A 1 128 ? -18.608 12.758 15.084 1.00 88.81 128 PRO A CA 1
ATOM 1029 C C . PRO A 1 128 ? -18.824 11.430 15.826 1.00 88.81 128 PRO A C 1
ATOM 1031 O O . PRO A 1 128 ? -18.087 10.457 15.657 1.00 88.81 128 PRO A O 1
ATOM 1034 N N . LYS A 1 129 ? -19.879 11.365 16.650 1.00 89.38 129 LYS A N 1
ATOM 1035 C CA . LYS A 1 129 ? -20.290 10.106 17.293 1.00 89.38 129 LYS A CA 1
ATOM 1036 C C . LYS A 1 129 ? -20.542 9.023 16.235 1.00 89.38 129 LYS A C 1
ATOM 1038 O O . LYS A 1 129 ? -21.120 9.307 15.190 1.00 89.38 129 LYS A O 1
ATOM 1043 N N . GLY A 1 130 ? -20.146 7.788 16.540 1.00 92.25 130 GLY A N 1
ATOM 1044 C CA . GLY A 1 130 ? -20.238 6.660 15.606 1.00 92.25 130 GLY A CA 1
ATOM 1045 C C . GLY A 1 130 ? -19.060 6.558 14.631 1.00 92.25 130 GLY A C 1
ATOM 1046 O O . GLY A 1 130 ? -19.132 5.799 13.667 1.00 92.25 130 GLY A O 1
ATOM 1047 N N . PHE A 1 131 ? -17.997 7.335 14.856 1.00 95.12 131 PHE A N 1
ATOM 1048 C CA . PHE A 1 131 ? -16.757 7.268 14.095 1.00 95.12 131 PHE A CA 1
ATOM 1049 C C . PHE A 1 131 ? -15.557 7.228 15.035 1.00 95.12 131 PHE A C 1
ATOM 1051 O O . PHE A 1 131 ? -15.537 7.864 16.091 1.00 95.12 131 PHE A O 1
ATOM 1058 N N . TYR A 1 132 ? -14.535 6.490 14.629 1.00 95.75 132 TYR A N 1
ATOM 1059 C CA . TYR A 1 132 ? -13.258 6.406 15.321 1.00 95.75 132 TYR A CA 1
ATOM 1060 C C . TYR A 1 132 ? -12.139 6.172 14.309 1.00 95.75 132 TYR A C 1
ATOM 1062 O O . TYR A 1 132 ? -12.389 5.826 13.157 1.00 95.75 132 TYR A O 1
ATOM 1070 N N . TYR A 1 133 ? -10.895 6.388 14.719 1.00 96.19 133 TYR A N 1
ATOM 1071 C CA . TYR A 1 133 ? -9.746 6.104 13.868 1.00 96.19 133 TYR A CA 1
ATOM 1072 C C . TYR A 1 133 ? -9.259 4.685 14.167 1.00 96.19 133 TYR A C 1
ATOM 1074 O O . TYR A 1 133 ? -8.814 4.412 15.280 1.00 96.19 133 TYR A O 1
ATOM 1082 N N . PHE A 1 134 ? -9.430 3.755 13.229 1.00 97.31 134 PHE A N 1
ATOM 1083 C CA . PHE A 1 134 ? -8.947 2.385 13.381 1.00 97.31 134 PHE A CA 1
ATOM 1084 C C . PHE A 1 134 ? -7.497 2.326 12.914 1.00 97.31 134 PHE A C 1
ATOM 1086 O O . PHE A 1 134 ? -7.235 2.493 11.724 1.00 97.31 134 PHE A O 1
ATOM 1093 N N . ALA A 1 135 ? -6.566 2.132 13.844 1.00 96.38 135 ALA A N 1
ATOM 1094 C CA . ALA A 1 135 ? -5.148 2.325 13.567 1.00 96.38 135 ALA A CA 1
ATOM 1095 C C . ALA A 1 135 ? -4.236 1.443 14.419 1.00 96.38 135 ALA A C 1
ATOM 1097 O O . ALA A 1 135 ? -4.630 0.944 15.479 1.00 96.38 135 ALA A O 1
ATOM 1098 N N . ARG A 1 136 ? -2.992 1.312 13.961 1.00 95.31 136 ARG A N 1
ATOM 1099 C CA . ARG A 1 136 ? -1.848 0.832 14.745 1.00 95.31 136 ARG A CA 1
ATOM 1100 C C . ARG A 1 136 ? -0.832 1.954 14.892 1.00 95.31 136 ARG A C 1
ATOM 1102 O O . ARG A 1 136 ? -0.755 2.841 14.045 1.00 95.31 136 ARG A O 1
ATOM 1109 N N . GLU A 1 137 ? -0.054 1.910 15.963 1.00 92.69 137 GLU A N 1
ATOM 1110 C CA . GLU A 1 137 ? 1.104 2.788 16.099 1.00 92.69 137 GLU A CA 1
ATOM 1111 C C . GLU A 1 137 ? 2.166 2.406 15.072 1.00 92.69 137 GLU A C 1
ATOM 1113 O O . GLU A 1 137 ? 2.421 1.222 14.842 1.00 92.69 137 GLU A O 1
ATOM 1118 N N . ALA A 1 138 ? 2.784 3.404 14.456 1.00 88.62 138 ALA A N 1
ATOM 1119 C CA . ALA A 1 138 ? 3.839 3.195 13.486 1.00 88.62 138 ALA A CA 1
ATOM 1120 C C . ALA A 1 138 ? 5.030 4.096 13.752 1.00 88.62 138 ALA A C 1
ATOM 1122 O O . ALA A 1 138 ? 4.872 5.232 14.193 1.00 88.62 138 ALA A O 1
ATOM 1123 N N . MET A 1 139 ? 6.213 3.570 13.449 1.00 83.06 139 MET A N 1
ATOM 1124 C CA . MET A 1 139 ? 7.461 4.317 13.468 1.00 83.06 139 MET A CA 1
ATOM 1125 C C . MET A 1 139 ? 7.697 4.880 12.067 1.00 83.06 139 MET A C 1
ATOM 1127 O O . MET A 1 139 ? 8.004 4.128 11.142 1.00 83.06 139 MET A O 1
ATOM 1131 N N . THR A 1 140 ? 7.502 6.185 11.897 1.00 68.69 140 THR A N 1
ATOM 1132 C CA . THR A 1 140 ? 7.527 6.845 10.580 1.00 68.69 140 THR A CA 1
ATOM 1133 C C . THR A 1 140 ? 8.945 7.190 10.135 1.00 68.69 140 THR A C 1
ATOM 1135 O O . THR A 1 140 ? 9.318 6.873 9.010 1.00 68.69 140 THR A O 1
ATOM 1138 N N . CYS A 1 141 ? 9.754 7.805 11.005 1.00 68.44 141 CYS A N 1
ATOM 1139 C CA . CYS A 1 141 ? 11.133 8.194 10.672 1.00 68.44 141 CYS A CA 1
ATOM 1140 C C . CYS A 1 141 ? 12.184 7.794 11.720 1.00 68.44 141 CYS A C 1
ATOM 1142 O O . CYS A 1 141 ? 13.343 7.561 11.381 1.00 68.44 141 CYS A O 1
ATOM 1144 N N . CYS A 1 142 ? 11.806 7.700 12.995 1.00 63.72 142 CYS A N 1
ATOM 1145 C CA . CYS A 1 142 ? 12.680 7.277 14.084 1.00 63.72 142 CYS A CA 1
ATOM 1146 C C . CYS A 1 142 ? 11.840 6.853 15.293 1.00 63.72 142 CYS A C 1
ATOM 1148 O O . CYS A 1 142 ? 10.648 7.144 15.355 1.00 63.72 142 CYS A O 1
ATOM 1150 N N . ALA A 1 143 ? 12.455 6.212 16.291 1.00 63.22 143 ALA A N 1
ATOM 1151 C CA . ALA A 1 143 ? 11.744 5.758 17.492 1.00 63.22 143 ALA A CA 1
ATOM 1152 C C . ALA A 1 143 ? 11.049 6.887 18.288 1.00 63.22 143 ALA A C 1
ATOM 1154 O O . ALA A 1 143 ? 10.168 6.600 19.092 1.00 63.22 143 ALA A O 1
ATOM 1155 N N . ASN A 1 144 ? 11.422 8.152 18.055 1.00 63.94 144 ASN A N 1
ATOM 1156 C CA . ASN A 1 144 ? 10.801 9.321 18.684 1.00 63.94 144 ASN A CA 1
ATOM 1157 C C . ASN A 1 144 ? 9.603 9.886 17.899 1.00 63.94 144 ASN A C 1
ATOM 1159 O O . ASN A 1 144 ? 8.932 10.780 18.409 1.00 63.94 144 ASN A O 1
ATOM 1163 N N . ASP A 1 145 ? 9.334 9.390 16.689 1.00 74.00 145 ASP A N 1
ATOM 1164 C CA . ASP A 1 145 ? 8.231 9.827 15.829 1.00 74.00 145 ASP A CA 1
ATOM 1165 C C . ASP A 1 145 ? 7.260 8.656 15.624 1.00 74.00 145 ASP A C 1
ATOM 1167 O O . ASP A 1 145 ? 7.288 7.941 14.619 1.00 74.00 145 ASP A O 1
ATOM 1171 N N . ILE A 1 146 ? 6.472 8.391 16.674 1.00 81.44 146 ILE A N 1
ATOM 1172 C CA . ILE A 1 146 ? 5.434 7.358 16.681 1.00 81.44 146 ILE A CA 1
ATOM 1173 C C . ILE A 1 146 ? 4.080 8.033 16.488 1.00 81.44 146 ILE A C 1
ATOM 1175 O O . ILE A 1 146 ? 3.641 8.828 17.322 1.00 81.44 146 ILE A O 1
ATOM 1179 N N . ALA A 1 147 ? 3.400 7.676 15.403 1.00 85.69 147 ALA A N 1
ATOM 1180 C CA . ALA A 1 147 ? 2.076 8.183 15.074 1.00 85.69 147 ALA A CA 1
ATOM 1181 C C . ALA A 1 147 ? 1.126 7.034 14.706 1.00 85.69 147 ALA A C 1
ATOM 1183 O O . ALA A 1 147 ? 1.561 6.014 14.166 1.00 85.69 147 ALA A O 1
ATOM 1184 N N . PRO A 1 148 ? -0.183 7.164 14.985 1.00 91.50 148 PRO A N 1
ATOM 1185 C CA . PRO A 1 148 ? -1.148 6.168 14.556 1.00 91.50 148 PRO A CA 1
ATOM 1186 C C . PRO A 1 148 ? -1.333 6.245 13.034 1.00 91.50 148 PRO A C 1
ATOM 1188 O O . PRO A 1 148 ? -1.630 7.315 12.501 1.00 91.50 148 PRO A O 1
ATOM 1191 N N . CYS A 1 149 ? -1.221 5.102 12.361 1.00 92.81 149 CYS A N 1
ATOM 1192 C CA . CYS A 1 149 ? -1.520 4.929 10.941 1.00 92.81 149 CYS A CA 1
ATOM 1193 C C . CYS A 1 149 ? -2.731 4.003 10.768 1.00 92.81 149 CYS A C 1
ATOM 1195 O O . CYS A 1 149 ? -2.854 2.963 11.425 1.00 92.81 149 CYS A O 1
ATOM 1197 N N . GLY A 1 150 ? -3.667 4.411 9.923 1.00 95.50 150 GLY A N 1
ATOM 1198 C CA . GLY A 1 150 ? -4.903 3.680 9.690 1.00 95.50 150 GLY A CA 1
ATOM 1199 C C . GLY A 1 150 ? -5.995 4.540 9.070 1.00 95.50 150 GLY A C 1
ATOM 1200 O O . GLY A 1 150 ? -5.725 5.554 8.425 1.00 95.50 150 GLY A O 1
ATOM 1201 N N . TRP A 1 151 ? -7.246 4.147 9.296 1.00 96.44 151 TRP A N 1
ATOM 1202 C CA . TRP A 1 151 ? -8.389 4.633 8.527 1.00 96.44 151 TRP A CA 1
ATOM 1203 C C . TRP A 1 151 ? -9.484 5.197 9.423 1.00 96.44 151 TRP A C 1
ATOM 1205 O O . TRP A 1 151 ? -9.676 4.785 10.572 1.00 96.44 151 TRP A O 1
ATOM 1215 N N . VAL A 1 152 ? -10.264 6.123 8.869 1.00 95.56 152 VAL A N 1
ATOM 1216 C CA . VAL A 1 152 ? -11.539 6.510 9.475 1.00 95.56 152 VAL A CA 1
ATOM 1217 C C . VAL A 1 152 ? -12.471 5.305 9.422 1.00 95.56 152 VAL A C 1
ATOM 1219 O O . VAL A 1 152 ? -12.702 4.739 8.355 1.00 95.56 152 VAL A O 1
ATOM 1222 N N . CYS A 1 153 ? -13.018 4.922 10.570 1.00 97.12 153 CYS A N 1
ATOM 1223 C CA . CYS A 1 153 ? -13.950 3.817 10.690 1.00 97.12 153 CYS A CA 1
ATOM 1224 C C . CYS A 1 153 ? -15.290 4.320 11.224 1.00 97.12 153 CYS A C 1
ATOM 1226 O O . CYS A 1 153 ? -15.342 4.939 12.288 1.00 97.12 153 CYS A O 1
ATOM 1228 N N . LYS A 1 154 ? -16.380 4.036 10.508 1.00 96.62 154 LYS A N 1
ATOM 1229 C CA . LYS A 1 154 ? -17.739 4.165 11.041 1.00 96.62 154 LYS A CA 1
ATOM 1230 C C . LYS A 1 154 ? -18.095 2.889 11.781 1.00 96.62 154 LYS A C 1
ATOM 1232 O O . LYS A 1 154 ? -18.052 1.804 11.205 1.00 96.62 154 LYS A O 1
ATOM 1237 N N . GLY A 1 155 ? -18.473 3.042 13.038 1.00 93.81 155 GLY A N 1
ATOM 1238 C CA . GLY A 1 155 ? -18.777 1.942 13.935 1.00 93.81 155 GLY A CA 1
ATOM 1239 C C . GLY A 1 155 ? -19.107 2.439 15.336 1.00 93.81 155 GLY A C 1
ATOM 1240 O O . GLY A 1 155 ? -19.081 3.635 15.622 1.00 93.81 155 GLY A O 1
ATOM 1241 N N . GLU A 1 156 ? -19.431 1.515 16.230 1.00 87.56 156 GLU A N 1
ATOM 1242 C CA . GLU A 1 156 ? -19.976 1.848 17.556 1.00 87.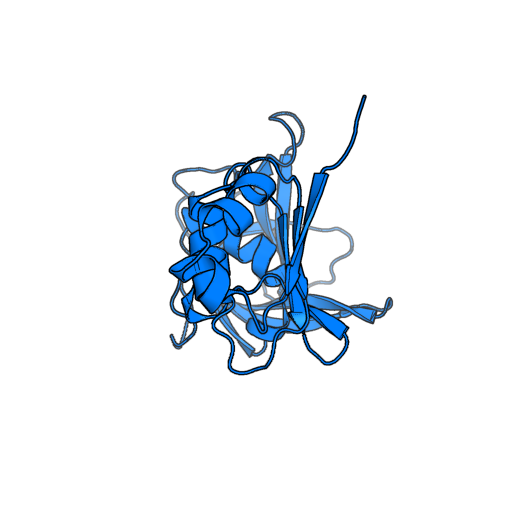56 156 GLU A CA 1
ATOM 1243 C C . GLU A 1 156 ? -18.951 1.697 18.684 1.00 87.56 156 GLU A C 1
ATOM 1245 O O . GLU A 1 156 ? -19.276 1.833 19.867 1.00 87.56 156 GLU A O 1
ATOM 1250 N N . ARG A 1 157 ? -17.691 1.403 18.343 1.00 85.56 157 ARG A N 1
ATOM 1251 C CA . ARG A 1 157 ? -16.642 1.207 19.343 1.00 85.56 157 ARG A CA 1
ATOM 1252 C C . ARG A 1 157 ? -16.388 2.489 20.128 1.00 85.56 157 ARG A C 1
ATOM 1254 O O . ARG A 1 157 ? -16.274 3.579 19.571 1.00 85.56 157 ARG A O 1
ATOM 1261 N N . THR A 1 158 ? -16.223 2.330 21.439 1.00 86.81 158 THR A N 1
ATOM 1262 C CA . THR A 1 158 ? -15.705 3.395 22.300 1.00 86.81 158 THR A CA 1
ATOM 1263 C C . THR A 1 158 ? -14.181 3.408 22.187 1.00 86.81 158 THR A C 1
ATOM 1265 O O . THR A 1 158 ? -13.559 2.410 22.551 1.00 86.81 158 THR A O 1
ATOM 1268 N N . PRO A 1 159 ? -13.562 4.489 21.683 1.00 87.94 159 PRO A N 1
ATOM 1269 C CA . PRO A 1 159 ? -12.120 4.516 21.488 1.00 87.94 159 PRO A CA 1
ATOM 1270 C C . PRO A 1 159 ? -11.380 4.572 22.826 1.00 87.94 159 PRO A C 1
ATOM 1272 O O . PRO A 1 159 ? -11.627 5.474 23.631 1.00 87.94 159 PRO A O 1
ATOM 1275 N N . ASP A 1 160 ? -10.460 3.635 23.041 1.00 89.19 160 ASP A N 1
ATOM 1276 C CA . ASP A 1 160 ? -9.629 3.550 24.247 1.00 89.19 160 ASP A CA 1
ATOM 1277 C C . ASP A 1 160 ? -8.127 3.476 23.958 1.00 89.19 160 ASP A C 1
ATOM 1279 O O . ASP A 1 160 ? -7.375 3.397 24.924 1.00 89.19 160 ASP A O 1
ATOM 1283 N N . ASN A 1 161 ? -7.743 3.433 22.669 1.00 88.00 161 ASN A N 1
ATOM 1284 C CA . ASN A 1 161 ? -6.396 3.246 22.110 1.00 88.00 161 ASN A CA 1
ATOM 1285 C C . ASN A 1 161 ? -5.485 2.224 22.820 1.00 88.00 161 ASN A C 1
ATOM 1287 O O . ASN A 1 161 ? -4.265 2.280 22.690 1.00 88.00 161 ASN A O 1
ATOM 1291 N N . LYS A 1 162 ? -6.067 1.280 23.560 1.00 90.38 162 LYS A N 1
ATOM 1292 C CA . LYS A 1 162 ? -5.361 0.295 24.391 1.00 90.38 162 LYS A CA 1
ATOM 1293 C C . LYS A 1 162 ? -5.746 -1.117 24.003 1.00 90.38 162 LYS A C 1
ATOM 1295 O O . LYS A 1 162 ? -4.902 -2.009 23.996 1.00 90.38 162 LYS A O 1
ATOM 1300 N N . THR A 1 163 ? -7.013 -1.324 23.667 1.00 94.19 163 THR A N 1
ATOM 1301 C CA . THR A 1 163 ? -7.536 -2.637 23.323 1.00 94.19 163 THR A CA 1
ATOM 1302 C C . THR A 1 163 ? -7.362 -2.895 21.832 1.00 94.19 163 THR A C 1
ATOM 1304 O O . THR A 1 163 ? -7.763 -2.085 20.997 1.00 94.19 163 THR A O 1
ATOM 1307 N N . TYR A 1 164 ? -6.773 -4.045 21.506 1.00 96.25 164 TYR A N 1
ATOM 1308 C CA . TYR A 1 164 ? -6.707 -4.536 20.136 1.00 96.25 164 TYR A CA 1
ATOM 1309 C C . TYR A 1 164 ? -7.998 -5.253 19.756 1.00 96.25 164 TYR A C 1
ATOM 1311 O O . TYR A 1 164 ? -8.587 -5.992 20.553 1.00 96.25 164 TYR A O 1
ATOM 1319 N N . PHE A 1 165 ? -8.402 -5.055 18.510 1.00 95.81 165 PHE A N 1
ATOM 1320 C CA . PHE A 1 165 ? -9.559 -5.677 17.902 1.00 95.81 165 PHE A CA 1
ATOM 1321 C C . PHE A 1 165 ? -9.197 -6.222 16.530 1.00 95.81 165 PHE A C 1
ATOM 1323 O O . PHE A 1 165 ? -8.478 -5.574 15.770 1.00 95.81 165 PHE A O 1
ATOM 1330 N N . THR A 1 166 ? -9.753 -7.381 16.206 1.00 97.38 166 THR A N 1
ATOM 1331 C CA . THR A 1 166 ? -9.864 -7.851 14.831 1.00 97.38 166 THR A CA 1
ATOM 1332 C C . THR A 1 166 ? -11.142 -7.252 14.257 1.00 97.38 166 THR A C 1
ATOM 1334 O O . THR A 1 166 ? -12.251 -7.590 14.683 1.00 97.38 166 THR A O 1
ATOM 1337 N N . LEU A 1 167 ? -10.978 -6.322 13.320 1.00 97.94 167 LEU A N 1
ATOM 1338 C CA . LEU A 1 167 ? -12.058 -5.633 12.627 1.00 97.94 167 LEU A CA 1
ATOM 1339 C C . LEU A 1 167 ? -12.261 -6.284 11.265 1.00 97.94 167 LEU A C 1
ATOM 1341 O O . LEU A 1 167 ? -11.342 -6.309 10.455 1.00 97.94 167 LEU A O 1
ATOM 1345 N N . THR A 1 168 ? -13.474 -6.755 10.997 1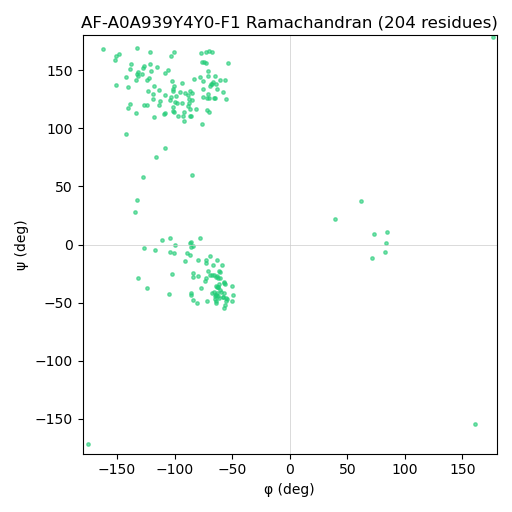.00 98.50 168 THR A N 1
ATOM 1346 C CA . THR A 1 168 ? -13.969 -6.985 9.640 1.00 98.50 168 THR A CA 1
ATOM 1347 C C . THR A 1 168 ? -14.811 -5.785 9.228 1.00 98.50 168 THR A C 1
ATOM 1349 O O . THR A 1 168 ? -15.800 -5.461 9.892 1.00 98.50 168 THR A O 1
ATOM 1352 N N . ALA A 1 169 ? -14.435 -5.122 8.141 1.00 98.38 169 ALA A N 1
ATOM 1353 C CA . ALA A 1 169 ? -15.099 -3.916 7.669 1.00 98.38 169 ALA A CA 1
ATOM 1354 C C . ALA A 1 169 ? -15.249 -3.913 6.150 1.00 98.38 169 ALA A C 1
ATOM 1356 O O . ALA A 1 169 ? -14.431 -4.486 5.434 1.00 98.38 169 ALA A O 1
ATOM 1357 N N . ARG A 1 170 ? -16.291 -3.238 5.661 1.00 98.56 170 ARG A N 1
ATOM 1358 C CA . ARG A 1 170 ? -16.438 -2.931 4.239 1.00 98.56 170 ARG A CA 1
ATOM 1359 C C . ARG A 1 170 ? -15.728 -1.623 3.932 1.00 98.56 170 ARG A C 1
ATOM 1361 O O . ARG A 1 170 ? -16.064 -0.591 4.516 1.00 98.56 170 ARG A O 1
ATOM 1368 N N . CYS A 1 171 ? -14.780 -1.683 3.016 1.00 98.31 171 CYS A N 1
ATOM 1369 C CA . CYS A 1 171 ? -14.099 -0.532 2.461 1.00 98.31 171 CYS A CA 1
ATOM 1370 C C . CYS A 1 171 ? -15.080 0.308 1.637 1.00 98.31 171 CYS A C 1
ATOM 1372 O O . CYS A 1 171 ? -15.951 -0.219 0.940 1.00 98.31 171 CYS A O 1
ATOM 1374 N N . LYS A 1 172 ? -14.963 1.625 1.763 1.00 97.69 172 LYS A N 1
ATOM 1375 C CA . LYS A 1 172 ? -15.746 2.600 1.014 1.00 97.69 172 LYS A CA 1
ATOM 1376 C C . LYS A 1 172 ? -14.834 3.735 0.585 1.00 97.69 172 LYS A C 1
ATOM 1378 O O . LYS A 1 172 ? -14.272 4.416 1.444 1.00 97.69 172 LYS A O 1
ATOM 1383 N N . LEU A 1 173 ? -14.744 3.963 -0.715 1.00 96.38 173 LEU A N 1
ATOM 1384 C CA . LEU A 1 173 ? -14.097 5.138 -1.270 1.00 96.38 173 LEU A CA 1
ATOM 1385 C C . LEU A 1 173 ? -14.908 6.378 -0.886 1.00 96.38 173 LEU A C 1
ATOM 1387 O O . LEU A 1 173 ? -16.126 6.447 -1.085 1.00 96.38 173 LEU A O 1
ATOM 1391 N N . VAL A 1 174 ? -14.240 7.351 -0.282 1.00 94.06 174 VAL A N 1
ATOM 1392 C CA . VAL A 1 174 ? -14.832 8.639 0.072 1.00 94.06 174 VAL A CA 1
ATOM 1393 C C . VAL A 1 174 ? -14.011 9.753 -0.545 1.00 94.06 174 VAL A C 1
ATOM 1395 O O . VAL A 1 174 ? -12.788 9.678 -0.588 1.00 94.06 174 VAL A O 1
ATOM 1398 N N . GLN A 1 175 ? -14.693 10.791 -1.016 1.00 91.44 175 GLN A N 1
ATOM 1399 C CA . GLN A 1 175 ? -14.047 11.982 -1.542 1.00 91.44 175 GLN A CA 1
ATOM 1400 C C . GLN A 1 175 ? -14.123 13.097 -0.501 1.00 91.44 175 GLN A C 1
ATOM 1402 O O . GLN A 1 175 ? -15.196 13.393 0.035 1.00 91.44 175 GLN A O 1
ATOM 1407 N N . GLY A 1 176 ? -12.970 13.675 -0.188 1.00 82.62 176 GLY A N 1
ATOM 1408 C CA . GLY A 1 176 ? -12.831 14.828 0.682 1.00 82.62 176 GLY A CA 1
ATOM 1409 C C . GLY A 1 176 ? -13.310 16.121 0.012 1.00 82.62 176 GLY A C 1
ATOM 1410 O O . GLY A 1 176 ? -13.491 16.173 -1.207 1.00 82.62 176 GLY A O 1
ATOM 1411 N N . PRO A 1 177 ? -13.507 17.198 0.794 1.00 79.06 177 PRO A N 1
ATOM 1412 C CA . PRO A 1 177 ? -13.895 18.510 0.266 1.00 79.06 177 PRO A CA 1
ATOM 1413 C C . PRO A 1 177 ? -12.879 19.117 -0.714 1.00 79.06 177 PRO A C 1
ATOM 1415 O O . PRO A 1 177 ? -13.234 19.966 -1.524 1.00 79.06 177 PRO A O 1
ATOM 1418 N N . ASP A 1 178 ? -11.622 18.694 -0.622 1.00 83.88 178 ASP A N 1
ATOM 1419 C CA . ASP A 1 178 ? -10.498 19.071 -1.481 1.00 83.88 178 ASP A CA 1
ATOM 1420 C C . ASP A 1 178 ? -10.396 18.218 -2.757 1.00 83.88 178 ASP A C 1
ATOM 1422 O O . ASP A 1 178 ? -9.479 18.398 -3.554 1.00 83.88 178 ASP A O 1
ATOM 1426 N N . GLY A 1 179 ? -11.337 17.292 -2.960 1.00 82.31 179 GLY A N 1
ATOM 1427 C CA . GLY A 1 179 ? -11.358 16.377 -4.093 1.00 82.31 179 GLY A CA 1
ATOM 1428 C C . GLY A 1 179 ? -10.468 15.148 -3.921 1.00 82.31 179 GLY A C 1
ATOM 1429 O O . GLY A 1 179 ? -10.561 14.252 -4.762 1.00 82.31 179 GLY A O 1
ATOM 1430 N N . GLN A 1 180 ? -9.669 15.061 -2.849 1.00 84.00 180 GLN A N 1
ATOM 1431 C CA . GLN A 1 180 ? -8.832 13.893 -2.576 1.00 84.00 180 GLN A CA 1
ATOM 1432 C C . GLN A 1 180 ? -9.697 12.695 -2.199 1.00 84.00 180 GLN A C 1
ATOM 1434 O O . GLN A 1 180 ? -10.650 12.808 -1.426 1.00 84.00 180 GLN A O 1
ATOM 1439 N N . THR A 1 181 ? -9.370 11.529 -2.739 1.00 89.50 181 THR A N 1
ATOM 1440 C CA . THR A 1 181 ? -10.040 10.277 -2.395 1.00 89.50 181 THR A CA 1
ATOM 1441 C C . THR A 1 181 ? -9.295 9.562 -1.280 1.00 89.50 181 THR A C 1
ATOM 1443 O O . THR A 1 181 ? -8.072 9.499 -1.285 1.00 89.50 181 THR A O 1
ATOM 1446 N N . ALA A 1 182 ? -10.034 8.989 -0.337 1.00 91.62 182 ALA A N 1
ATOM 1447 C CA . ALA A 1 182 ? -9.485 8.177 0.737 1.00 91.62 182 ALA A CA 1
ATOM 1448 C C . ALA A 1 182 ? -10.354 6.942 0.968 1.00 91.62 182 ALA A C 1
ATOM 1450 O O . ALA A 1 182 ? -11.558 6.941 0.693 1.00 91.62 182 ALA A O 1
ATOM 1451 N N . LEU A 1 183 ? -9.754 5.893 1.524 1.00 95.69 183 LEU A N 1
ATOM 1452 C CA . LEU A 1 183 ? -10.483 4.700 1.922 1.00 95.69 183 LEU A CA 1
ATOM 1453 C C . LEU A 1 183 ? -11.026 4.847 3.349 1.00 95.69 183 LEU A C 1
ATOM 1455 O O . LEU A 1 183 ? -10.285 5.091 4.303 1.00 95.69 183 LEU A O 1
ATOM 1459 N N . MET A 1 184 ? -12.332 4.665 3.510 1.00 96.50 184 MET A N 1
ATOM 1460 C CA . MET A 1 184 ? -13.009 4.609 4.802 1.00 96.50 184 MET A CA 1
ATOM 1461 C C . MET A 1 184 ? -13.458 3.175 5.105 1.00 96.50 184 MET A C 1
ATOM 1463 O O . MET A 1 184 ? -13.849 2.431 4.207 1.00 96.50 184 MET A O 1
ATOM 1467 N N . LEU A 1 185 ? -13.460 2.791 6.381 1.00 98.12 185 LEU A N 1
ATOM 1468 C CA . LEU A 1 185 ? -13.945 1.491 6.842 1.00 98.12 185 LEU A CA 1
ATOM 1469 C C . LEU A 1 185 ? -15.357 1.609 7.434 1.00 98.12 185 LEU A C 1
ATOM 1471 O O . LEU A 1 185 ? -15.635 2.484 8.253 1.00 98.12 185 LEU A O 1
ATOM 1475 N N . ASN A 1 186 ? -16.257 0.708 7.050 1.00 98.06 186 ASN A N 1
ATOM 1476 C CA . ASN A 1 186 ? -17.555 0.525 7.701 1.00 98.06 186 ASN A CA 1
ATOM 1477 C C . ASN A 1 186 ? -17.545 -0.796 8.470 1.00 98.06 186 ASN A C 1
ATOM 1479 O O . ASN A 1 186 ? -17.488 -1.861 7.853 1.00 98.06 186 ASN A O 1
ATOM 1483 N N . GLU A 1 187 ? -17.592 -0.728 9.800 1.00 97.50 187 GLU A N 1
ATOM 1484 C CA . GLU A 1 187 ? -17.574 -1.895 10.688 1.00 97.50 187 GLU A CA 1
ATOM 1485 C C . GLU A 1 187 ? -18.706 -2.876 10.333 1.00 97.50 187 GLU A C 1
ATOM 1487 O O . GLU A 1 187 ? -19.877 -2.502 10.293 1.00 97.50 187 GLU A O 1
ATOM 1492 N N . LEU A 1 188 ? -18.346 -4.138 10.074 1.00 97.25 188 LEU A N 1
ATOM 1493 C CA . LEU A 1 188 ? -19.286 -5.258 9.925 1.00 97.25 188 LEU A CA 1
ATOM 1494 C C . LEU A 1 188 ? -19.257 -6.157 11.161 1.00 97.25 188 LEU A C 1
ATOM 1496 O O . LEU A 1 188 ? -20.294 -6.608 11.642 1.00 97.25 188 LEU A O 1
ATOM 1500 N N . LYS A 1 189 ? -18.052 -6.435 11.664 1.00 96.50 189 LYS A N 1
ATOM 1501 C CA . LYS A 1 189 ? -17.812 -7.263 12.844 1.00 96.50 189 LYS A CA 1
ATOM 1502 C C . LYS A 1 189 ? -16.533 -6.798 13.527 1.00 96.50 189 LYS A C 1
ATOM 1504 O O . LYS A 1 189 ? -15.541 -6.541 12.855 1.00 96.50 189 LYS A O 1
ATOM 1509 N N . CYS A 1 190 ? -16.539 -6.717 14.851 1.00 94.38 190 CYS A N 1
ATOM 1510 C CA . CYS A 1 190 ? -15.378 -6.288 15.622 1.00 94.38 190 CYS A CA 1
ATOM 1511 C C . CYS A 1 190 ? -15.258 -7.134 16.890 1.00 94.38 190 CYS A C 1
ATOM 1513 O O . CYS A 1 190 ? -16.152 -7.129 17.740 1.00 94.38 190 CYS A O 1
ATOM 1515 N N . GLU A 1 191 ? -14.165 -7.883 17.006 1.00 95.12 191 GLU A N 1
ATOM 1516 C CA . GLU A 1 191 ? -13.915 -8.810 18.112 1.00 95.12 191 GLU A CA 1
ATOM 1517 C C . GLU A 1 191 ? -12.620 -8.447 18.823 1.00 95.12 191 GLU A C 1
ATOM 1519 O O . GLU A 1 191 ? -11.646 -8.036 18.196 1.00 95.12 191 GLU A O 1
ATOM 1524 N N . ARG A 1 192 ? -12.593 -8.598 20.149 1.00 94.81 192 ARG A N 1
ATOM 1525 C CA . ARG A 1 192 ? -11.380 -8.342 20.927 1.00 94.81 192 ARG A CA 1
ATOM 1526 C C . ARG A 1 192 ? -10.280 -9.316 20.505 1.00 94.81 192 ARG A C 1
ATOM 1528 O O . ARG A 1 192 ? -10.512 -10.520 20.437 1.00 94.81 192 ARG A O 1
ATOM 1535 N N . ALA A 1 193 ? -9.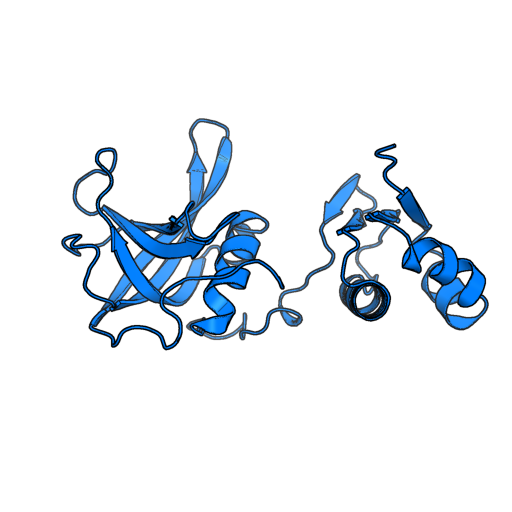083 -8.790 20.292 1.00 94.31 193 ALA A N 1
ATOM 1536 C CA . ALA A 1 193 ? -7.915 -9.539 19.860 1.00 94.31 193 ALA A CA 1
ATOM 1537 C C . ALA A 1 193 ? -6.765 -9.410 20.864 1.00 94.31 193 ALA A C 1
ATOM 1539 O O . ALA A 1 193 ? -6.762 -8.552 21.754 1.00 94.31 193 ALA A O 1
ATOM 1540 N N . LYS A 1 194 ? -5.773 -10.290 20.720 1.00 93.12 194 LYS A N 1
ATOM 1541 C CA . LYS A 1 194 ? -4.472 -10.113 21.370 1.00 93.12 194 LYS A CA 1
ATOM 1542 C C . LYS A 1 194 ? -3.689 -9.026 20.632 1.00 93.12 194 LYS A C 1
ATOM 1544 O O . LYS A 1 194 ? -3.953 -8.762 19.463 1.00 93.12 194 LYS A O 1
ATOM 1549 N N . ALA A 1 195 ? -2.733 -8.411 21.323 1.00 92.06 195 ALA A N 1
ATOM 1550 C CA . ALA A 1 195 ? -1.791 -7.520 20.663 1.00 92.06 195 ALA A CA 1
ATOM 1551 C C . ALA A 1 195 ? -0.986 -8.299 19.597 1.00 92.06 195 ALA A C 1
ATOM 1553 O O . ALA A 1 195 ? -0.621 -9.452 19.862 1.00 92.06 195 ALA A O 1
ATOM 1554 N N . PRO A 1 196 ? -0.704 -7.688 18.431 1.00 90.69 196 PRO A N 1
ATOM 1555 C CA . PRO A 1 196 ? 0.216 -8.225 17.435 1.00 90.69 196 PRO A CA 1
ATOM 1556 C C . PRO A 1 196 ? 1.589 -8.546 18.025 1.00 90.69 196 PRO A C 1
ATOM 1558 O O . PRO A 1 196 ? 2.008 -7.930 19.009 1.00 90.69 196 PRO A O 1
ATOM 1561 N N . ARG A 1 197 ? 2.327 -9.467 17.389 1.00 88.75 197 ARG A N 1
ATOM 1562 C CA . ARG A 1 197 ? 3.709 -9.797 17.792 1.00 88.75 197 ARG A CA 1
ATOM 1563 C C . ARG A 1 197 ? 4.608 -8.557 17.788 1.00 88.75 197 ARG A C 1
ATOM 1565 O O . ARG A 1 197 ? 5.411 -8.383 18.698 1.00 88.75 197 ARG A O 1
ATOM 1572 N N . GLU A 1 198 ? 4.462 -7.715 16.769 1.00 87.81 198 GLU A N 1
ATOM 1573 C CA . GLU A 1 198 ? 5.130 -6.419 16.663 1.00 87.81 198 GLU A CA 1
ATOM 1574 C C . GLU A 1 198 ? 4.097 -5.316 16.859 1.00 87.81 198 GLU A C 1
ATOM 1576 O O . GLU A 1 198 ? 3.175 -5.160 16.062 1.00 87.81 198 GLU A O 1
ATOM 1581 N N . THR A 1 199 ? 4.207 -4.556 17.945 1.00 86.75 199 THR A N 1
ATOM 1582 C CA . THR A 1 199 ? 3.212 -3.525 18.272 1.00 86.75 199 THR A CA 1
ATOM 1583 C C . THR A 1 199 ? 3.327 -2.303 17.367 1.00 86.75 199 THR A C 1
ATOM 1585 O O . THR A 1 199 ? 2.310 -1.689 17.056 1.00 86.75 199 THR A O 1
ATOM 1588 N N . LEU A 1 200 ? 4.544 -1.990 16.914 1.00 89.25 200 LEU A N 1
ATOM 1589 C CA . LEU A 1 200 ? 4.820 -0.892 15.995 1.00 89.25 200 LEU A CA 1
ATOM 1590 C C . LEU A 1 200 ? 4.870 -1.396 14.555 1.00 89.25 200 LEU A C 1
ATOM 1592 O O . LEU A 1 200 ? 5.569 -2.362 14.253 1.00 89.25 200 LEU A O 1
ATOM 1596 N N . VAL A 1 201 ? 4.160 -0.710 13.666 1.00 88.25 201 VAL A N 1
ATOM 1597 C CA . VAL A 1 201 ? 4.299 -0.883 12.218 1.00 88.25 201 VAL A CA 1
ATOM 1598 C C . VAL A 1 201 ? 5.594 -0.208 11.766 1.00 88.25 201 VAL A C 1
ATOM 1600 O O . VAL A 1 201 ? 5.884 0.923 12.161 1.00 88.25 201 VAL A O 1
ATOM 1603 N N . ASN A 1 202 ? 6.370 -0.909 10.943 1.00 82.69 202 ASN A N 1
ATOM 1604 C CA . ASN A 1 202 ? 7.618 -0.421 10.369 1.00 82.69 202 ASN A CA 1
ATOM 1605 C C . ASN A 1 202 ? 7.508 -0.398 8.836 1.00 82.69 202 ASN A C 1
ATOM 1607 O O . ASN A 1 202 ? 7.120 -1.397 8.234 1.00 82.69 202 ASN A O 1
ATOM 1611 N N . PHE A 1 203 ? 7.861 0.734 8.223 1.00 79.81 203 PHE A N 1
ATOM 1612 C CA . PHE A 1 203 ? 7.778 0.960 6.776 1.00 79.81 203 PHE A CA 1
ATOM 1613 C C . PHE A 1 203 ? 9.122 0.796 6.039 1.00 79.81 203 PHE A C 1
ATOM 1615 O O . PHE A 1 203 ? 9.167 0.946 4.825 1.00 79.81 203 PHE A O 1
ATOM 1622 N N . VAL A 1 204 ? 10.221 0.478 6.738 1.00 61.66 204 VAL A N 1
ATOM 1623 C CA . VAL A 1 204 ? 11.601 0.507 6.198 1.00 61.66 204 VAL A CA 1
ATOM 1624 C C . VAL A 1 204 ? 11.850 -0.485 5.042 1.00 61.66 204 VAL A C 1
ATOM 1626 O O . VAL A 1 204 ? 12.845 -0.342 4.341 1.00 61.66 204 VAL A O 1
ATOM 1629 N N . ASN A 1 205 ? 10.954 -1.449 4.795 1.00 50.97 205 ASN A N 1
ATOM 1630 C CA . ASN A 1 205 ? 11.112 -2.476 3.752 1.00 50.97 205 ASN A CA 1
ATOM 1631 C C . ASN A 1 205 ? 9.847 -2.707 2.893 1.00 50.97 205 ASN A C 1
ATOM 1633 O O . ASN A 1 205 ? 9.632 -3.836 2.444 1.00 50.97 205 ASN A O 1
ATOM 1637 N N . LEU A 1 206 ? 8.986 -1.697 2.726 1.00 58.12 206 LEU A N 1
ATOM 1638 C CA . LEU A 1 206 ? 7.808 -1.798 1.848 1.00 58.12 206 LEU A CA 1
ATOM 1639 C C . LEU A 1 206 ? 8.136 -1.575 0.368 1.00 58.12 206 LEU A C 1
ATOM 1641 O O . LEU A 1 206 ? 9.023 -0.745 0.072 1.00 58.12 206 LEU A O 1
#

Sequence (206 aa):
DWAQVVTTADATTFDNYMTNMRKILTDPMKTADMIYVNRCGENFSKSSWRKQLRAMNSAATILFENLDGTVDDGIRDEDLPYDMKADVIKISDEQFGLFYVDSMDHPERYDGKAVCLTGQAWKRREFPKGFYYFAREAMTCCANDIAPCGWVCKGERTPDNKTYFTLTARCKLVQGPDGQTALMLNELKCERAKAPRETLVNFVNL

Mean predicted aligned error: 6.58 Å

Solvent-accessible surface area (backbone atoms only — not comparable to full-atom values): 11628 Å² total; per-residue (Å²): 139,90,78,83,41,76,35,75,45,56,47,90,48,42,68,59,33,58,71,76,39,35,64,78,60,46,57,62,48,57,73,18,52,26,40,41,32,34,61,35,54,91,88,55,63,46,45,60,52,44,52,56,47,38,76,64,25,71,82,31,49,56,39,34,26,32,76,85,70,52,74,44,64,37,79,47,70,88,70,48,98,43,56,79,83,48,85,58,25,59,46,49,83,85,42,44,50,53,50,53,53,49,37,59,79,45,26,76,83,42,44,72,39,32,38,32,40,75,31,20,36,29,80,54,93,87,52,58,93,53,44,35,35,41,25,39,44,23,43,76,85,42,93,88,43,69,47,76,48,71,33,53,26,41,40,84,75,81,54,70,65,71,60,30,25,40,36,33,23,36,28,36,66,42,71,46,99,87,67,52,67,42,47,30,35,37,62,75,45,78,43,86,43,75,77,58,98,64,70,58,42,67,63,95,84,114

Foldseek 3Di:
DDDAQEAEAEQVCVVVCCPPVVCVRQVSLLPHQEYEYEADEPPGQLVVVLVVSCVSHVRHQYWYQYPVRDIDSSDDCVNQPWNLPDQETEQEPLRVLVCLVCCQVCVVSQAQGKYKDKFFWADDPPDDAQKTFGFAWADDDDPVDIDTGGAIERHHDDGDRPWMKTFIWTWHWDADPVRRIHIHTYTPDIGTDDQDPDRYDYDPRD

Secondary structure (DSSP, 8-state):
-----EEEEEHHHHHHHHHHSHHHHHHHHTT-SEEEEEEE-TTS-HHHHHHHHHHH-SSSEEEEEETTS-EE----GGGSSS-TTSSSEE--TTTHHHHHHHHHH-GGGGTT-EEEEEEEEE--TTPPTTEEEEEEEEESSSTT-EEEEEEEEES-PPP-SSSEEEEEEEEEEEE-TTS-EEEEEEEEEEEE-PPPSSSSEE-TT-

Radius of gyration: 19.75 Å; Cα contacts (8 Å, |Δi|>4): 389; chains: 1; bounding box: 46×33×51 Å